Protein AF-A0A9Q3BND6-F1 (afdb_monomer)

Structure (mmCIF, N/CA/C/O backbone):
data_AF-A0A9Q3BND6-F1
#
_entry.id   AF-A0A9Q3BND6-F1
#
loop_
_atom_site.group_PDB
_atom_site.id
_atom_site.type_symbol
_atom_site.label_atom_id
_atom_site.label_alt_id
_atom_site.label_comp_id
_atom_site.label_asym_id
_atom_site.label_entity_id
_atom_site.label_seq_id
_atom_site.pdbx_PDB_ins_code
_atom_site.Cartn_x
_atom_site.Cartn_y
_atom_site.Cartn_z
_atom_site.occupancy
_atom_site.B_iso_or_equiv
_atom_site.auth_seq_id
_atom_site.auth_comp_id
_atom_site.auth_asym_id
_atom_site.auth_atom_id
_atom_site.pdbx_PDB_model_num
ATOM 1 N N . MET A 1 1 ? -48.268 18.136 -25.662 1.00 38.47 1 MET A N 1
ATOM 2 C CA . MET A 1 1 ? -47.263 17.110 -26.011 1.00 38.47 1 MET A CA 1
ATOM 3 C C . MET A 1 1 ? -45.880 17.712 -25.803 1.00 38.47 1 MET A C 1
ATOM 5 O O . MET A 1 1 ? -45.401 18.413 -26.680 1.00 38.47 1 MET A O 1
ATOM 9 N N . GLY A 1 2 ? -45.297 17.551 -24.614 1.00 36.91 2 GLY A N 1
ATOM 10 C CA . GLY A 1 2 ? -43.962 18.067 -24.294 1.00 36.91 2 GLY A CA 1
ATOM 11 C C . GLY A 1 2 ? -42.994 16.902 -24.152 1.00 36.91 2 GLY A C 1
ATOM 12 O O . GLY A 1 2 ? -43.122 16.131 -23.207 1.00 36.91 2 GLY A O 1
ATOM 13 N N . GLN A 1 3 ? -42.074 16.743 -25.102 1.00 41.88 3 GLN A N 1
ATOM 14 C CA . GLN A 1 3 ? -40.991 15.773 -24.975 1.00 41.88 3 GLN A CA 1
ATOM 15 C C . GLN A 1 3 ? -39.916 16.353 -24.053 1.00 41.88 3 GLN A C 1
ATOM 17 O O . GLN A 1 3 ? -39.326 17.393 -24.343 1.00 41.88 3 GLN A O 1
ATOM 22 N N . ALA A 1 4 ? -39.702 15.692 -22.918 1.00 45.62 4 ALA A N 1
ATOM 23 C CA . ALA A 1 4 ? -38.630 16.008 -21.991 1.00 45.62 4 ALA A CA 1
ATOM 24 C C . ALA A 1 4 ? -37.289 15.549 -22.583 1.00 45.62 4 ALA A C 1
ATOM 26 O O . ALA A 1 4 ? -37.080 14.368 -22.854 1.00 45.62 4 ALA A O 1
ATOM 27 N N . LEU A 1 5 ? -36.387 16.511 -22.770 1.00 45.50 5 LEU A N 1
ATOM 28 C CA . LEU A 1 5 ? -34.979 16.307 -23.092 1.00 45.50 5 LEU A CA 1
ATOM 29 C C . LEU A 1 5 ? -34.291 15.532 -21.959 1.00 45.50 5 LEU A C 1
ATOM 31 O O . LEU A 1 5 ? -33.886 16.113 -20.951 1.00 45.50 5 LEU A O 1
ATOM 35 N N . LEU A 1 6 ? -34.117 14.224 -22.145 1.00 44.81 6 LEU A N 1
ATOM 36 C CA . LEU A 1 6 ? -33.103 13.446 -21.437 1.00 44.81 6 LEU A CA 1
ATOM 37 C C . LEU A 1 6 ? -31.728 13.935 -21.911 1.00 44.81 6 LEU A C 1
ATOM 39 O O . LEU A 1 6 ? -31.225 13.521 -22.952 1.00 44.81 6 LEU A O 1
ATOM 43 N N . LYS A 1 7 ? -31.132 14.863 -21.157 1.00 49.34 7 LYS A N 1
ATOM 44 C CA . LYS A 1 7 ? -29.701 15.158 -21.260 1.00 49.34 7 LYS A CA 1
ATOM 45 C C . LYS A 1 7 ? -28.947 13.901 -20.839 1.00 49.34 7 LYS A C 1
ATOM 47 O O . LYS A 1 7 ? -28.912 13.577 -19.654 1.00 49.34 7 LYS A O 1
ATOM 52 N N . GLU A 1 8 ? -28.369 13.198 -21.806 1.00 48.91 8 GLU A N 1
ATOM 53 C CA . GLU A 1 8 ? -27.402 12.144 -21.522 1.00 48.91 8 GLU A CA 1
ATOM 54 C C . GLU A 1 8 ? -26.267 12.719 -20.665 1.00 48.91 8 GLU A C 1
ATOM 56 O O . GLU A 1 8 ? -25.692 13.768 -20.973 1.00 48.91 8 GLU A O 1
ATOM 61 N N . ALA A 1 9 ? -25.980 12.045 -19.552 1.00 48.59 9 ALA A N 1
ATOM 62 C CA . ALA A 1 9 ? -24.850 12.369 -18.699 1.00 48.59 9 ALA A CA 1
ATOM 63 C C . ALA A 1 9 ? -23.539 12.210 -19.494 1.00 48.59 9 ALA A C 1
ATOM 65 O O . ALA A 1 9 ? -23.419 11.274 -20.291 1.00 48.59 9 ALA A O 1
ATOM 66 N N . PRO A 1 10 ? -22.538 13.087 -19.296 1.00 45.62 10 PRO A N 1
ATOM 67 C CA . PRO A 1 10 ? -21.269 12.966 -19.995 1.00 45.62 10 PRO A CA 1
ATOM 68 C C . PRO A 1 10 ? -20.600 11.642 -19.614 1.00 45.62 10 PRO A C 1
ATOM 70 O O . PRO A 1 10 ? -20.266 11.408 -18.450 1.00 45.62 10 PRO A O 1
ATOM 73 N N . LYS A 1 11 ? -20.422 10.778 -20.622 1.00 49.75 11 LYS A N 1
ATOM 74 C CA . LYS A 1 11 ? -19.621 9.553 -20.545 1.00 49.75 11 LYS A CA 1
ATOM 75 C C . LYS A 1 11 ? -18.256 9.902 -19.947 1.00 49.75 11 LYS A C 1
ATOM 77 O O . LYS A 1 11 ? -17.694 10.950 -20.261 1.00 49.75 11 LYS A O 1
ATOM 82 N N . HIS A 1 12 ? -17.794 9.040 -19.043 1.00 47.22 12 HIS A N 1
ATOM 83 C CA . HIS A 1 12 ? -16.534 9.126 -18.306 1.00 47.22 12 HIS A CA 1
ATOM 84 C C . HIS A 1 12 ? -15.443 9.899 -19.058 1.00 47.22 12 HIS A C 1
ATOM 86 O O . HIS A 1 12 ? -15.134 9.568 -20.198 1.00 47.22 12 HIS A O 1
ATOM 92 N N . LYS A 1 13 ? -14.841 10.901 -18.399 1.00 44.03 13 LYS A N 1
ATOM 93 C CA . LYS A 1 13 ? -13.618 11.571 -18.864 1.00 44.03 13 LYS A CA 1
ATOM 94 C C . LYS A 1 13 ? -12.585 10.509 -19.248 1.00 44.03 13 LYS A C 1
ATOM 96 O O . LYS A 1 13 ? -11.958 9.915 -18.373 1.00 44.03 13 LYS A O 1
ATOM 101 N N . GLU A 1 14 ? -12.414 10.281 -20.543 1.00 43.78 14 GLU A N 1
ATOM 102 C CA . GLU A 1 14 ? -11.293 9.519 -21.067 1.00 43.78 14 GLU A CA 1
ATOM 103 C C . GLU A 1 14 ? -10.026 10.297 -20.708 1.00 43.78 14 GLU A C 1
ATOM 105 O O . GLU A 1 14 ? -9.831 11.442 -21.122 1.00 43.78 14 GLU A O 1
ATOM 110 N N . TRP A 1 15 ? -9.187 9.714 -19.853 1.00 48.56 15 TRP A N 1
ATOM 111 C CA . TRP A 1 15 ? -7.860 10.261 -19.606 1.00 48.56 15 TRP A CA 1
ATOM 112 C C . TRP A 1 15 ? -7.129 10.354 -20.947 1.00 48.56 15 TRP A C 1
ATOM 114 O O . TRP A 1 15 ? -7.208 9.398 -21.723 1.00 48.56 15 TRP A O 1
ATOM 124 N N . PRO A 1 16 ? -6.413 11.457 -21.240 1.00 58.44 16 PRO A N 1
ATOM 125 C CA . PRO A 1 16 ? -5.666 11.570 -22.483 1.00 58.44 16 PRO A CA 1
ATOM 126 C C . PRO A 1 16 ? -4.781 10.334 -22.632 1.00 58.44 16 PRO A C 1
ATOM 128 O O . PRO A 1 16 ? -3.971 10.040 -21.749 1.00 58.44 16 PRO A O 1
ATOM 131 N N . HIS A 1 17 ? -4.982 9.583 -23.717 1.00 62.94 17 HIS A N 1
ATOM 132 C CA . HIS A 1 17 ? -4.182 8.408 -24.036 1.00 62.94 17 HIS A CA 1
ATOM 133 C C . HIS A 1 17 ? -2.714 8.845 -24.111 1.00 62.94 17 HIS A C 1
ATOM 135 O O . HIS A 1 17 ? -2.269 9.451 -25.087 1.00 62.94 17 HIS A O 1
ATOM 141 N N . PHE A 1 18 ? -1.957 8.605 -23.038 1.00 65.44 18 PHE A N 1
ATOM 142 C CA . PHE A 1 18 ? -0.535 8.901 -23.022 1.00 65.44 18 PHE A CA 1
ATOM 143 C C . PHE A 1 18 ? 0.126 8.025 -24.076 1.00 65.44 18 PHE A C 1
ATOM 145 O O . PHE A 1 18 ? 0.061 6.801 -24.004 1.00 65.44 18 PHE A O 1
ATOM 152 N N . SER A 1 19 ? 0.780 8.655 -25.053 1.00 78.56 19 SER A N 1
ATOM 153 C CA . SER A 1 19 ? 1.571 7.913 -26.027 1.00 78.56 19 SER A CA 1
ATOM 154 C C . SER A 1 19 ? 2.591 7.040 -25.292 1.00 78.56 19 SER A C 1
ATOM 156 O O . SER A 1 19 ? 3.337 7.521 -24.438 1.00 78.56 19 SER A O 1
ATOM 158 N N . GLU A 1 20 ? 2.666 5.770 -25.673 1.00 77.00 20 GLU A N 1
ATOM 159 C CA . GLU A 1 20 ? 3.643 4.768 -25.223 1.00 77.00 20 GLU A CA 1
ATOM 160 C C . GLU A 1 20 ? 5.090 5.305 -25.200 1.00 77.00 20 GLU A C 1
ATOM 162 O O . GLU A 1 20 ? 5.904 5.001 -24.318 1.00 77.00 20 GLU A O 1
ATOM 167 N N . ARG A 1 21 ? 5.407 6.196 -26.151 1.00 76.62 21 ARG A N 1
ATOM 168 C CA . ARG A 1 21 ? 6.688 6.911 -26.219 1.00 76.62 21 ARG A CA 1
ATOM 169 C C . ARG A 1 21 ? 6.900 7.867 -25.048 1.00 76.62 21 ARG A C 1
ATOM 171 O O . ARG A 1 21 ? 8.007 7.921 -24.518 1.00 76.62 21 ARG A O 1
ATOM 178 N N . LEU A 1 22 ? 5.870 8.605 -24.642 1.00 81.88 22 LEU A N 1
ATOM 179 C CA . LEU A 1 22 ? 5.935 9.538 -23.517 1.00 81.88 22 LEU A CA 1
ATOM 180 C C . LEU A 1 22 ? 6.088 8.791 -22.193 1.00 81.88 22 LEU A C 1
ATOM 182 O O . LEU A 1 22 ? 6.902 9.194 -21.365 1.00 81.88 22 LEU A O 1
ATOM 186 N N . VAL A 1 23 ? 5.375 7.675 -22.019 1.00 81.69 23 VAL A N 1
ATOM 187 C CA . VAL A 1 23 ? 5.515 6.812 -20.833 1.00 81.69 23 VAL A CA 1
ATOM 188 C C . VAL A 1 23 ? 6.964 6.340 -20.691 1.00 81.69 23 VAL A C 1
ATOM 190 O O . VAL A 1 23 ? 7.594 6.562 -19.657 1.00 81.69 23 VAL A O 1
ATOM 193 N N . THR A 1 24 ? 7.532 5.792 -21.767 1.00 81.44 24 THR A N 1
ATOM 194 C CA . THR A 1 24 ? 8.921 5.308 -21.774 1.00 81.44 24 THR A CA 1
ATOM 195 C C . THR A 1 24 ? 9.935 6.446 -21.591 1.00 81.44 24 THR A C 1
ATOM 197 O O . THR A 1 24 ? 10.948 6.283 -20.911 1.00 81.44 24 THR A O 1
ATOM 200 N N . ALA A 1 25 ? 9.674 7.635 -22.149 1.00 83.62 25 ALA A N 1
ATOM 201 C CA . ALA A 1 25 ? 10.538 8.801 -21.965 1.00 83.62 25 ALA A CA 1
ATOM 202 C C . ALA A 1 25 ? 10.614 9.237 -20.491 1.00 83.62 25 ALA A C 1
ATOM 204 O O . ALA A 1 25 ? 11.706 9.553 -20.006 1.00 83.62 25 ALA A O 1
ATOM 205 N N . ARG A 1 26 ? 9.488 9.176 -19.764 1.00 87.94 26 ARG A N 1
ATOM 206 C CA . ARG A 1 26 ? 9.410 9.517 -18.334 1.00 87.94 26 ARG A CA 1
ATOM 207 C C . ARG A 1 26 ? 10.198 8.568 -17.432 1.00 87.94 26 ARG A C 1
ATOM 209 O O . ARG A 1 26 ? 10.548 8.966 -16.325 1.00 87.94 26 ARG A O 1
ATOM 216 N N . PHE A 1 27 ? 10.564 7.362 -17.870 1.00 86.94 27 PHE A N 1
ATOM 217 C CA . PHE A 1 27 ? 11.423 6.488 -17.055 1.00 86.94 27 PHE A CA 1
ATOM 218 C C . PHE A 1 27 ? 12.794 7.093 -16.762 1.00 86.94 27 PHE A C 1
ATOM 220 O O . PHE A 1 27 ? 13.341 6.827 -15.695 1.00 86.94 27 PHE A O 1
ATOM 227 N N . ASN A 1 28 ? 13.316 7.956 -17.641 1.00 85.38 28 ASN A N 1
ATOM 228 C CA . ASN A 1 28 ? 14.571 8.667 -17.374 1.00 85.38 28 ASN A CA 1
ATOM 229 C C . ASN A 1 28 ? 14.467 9.580 -16.144 1.00 85.38 28 ASN A C 1
ATOM 231 O O . ASN A 1 28 ? 15.445 9.751 -15.428 1.00 85.38 28 ASN A O 1
ATOM 235 N N . THR A 1 29 ? 13.288 10.158 -15.893 1.00 88.38 29 THR A N 1
ATOM 236 C CA . THR A 1 29 ? 13.057 11.040 -14.740 1.00 88.38 29 THR A CA 1
ATOM 237 C C . THR A 1 29 ? 12.544 10.286 -13.515 1.00 88.38 29 THR A C 1
ATOM 239 O O . THR A 1 29 ? 12.784 10.715 -12.394 1.00 88.38 29 THR A O 1
ATOM 242 N N . LEU A 1 30 ? 11.822 9.177 -13.714 1.00 89.44 30 LEU A N 1
ATOM 243 C CA . LEU A 1 30 ? 11.211 8.405 -12.627 1.00 89.44 30 LEU A CA 1
ATOM 244 C C . LEU A 1 30 ? 12.193 7.435 -11.966 1.00 89.44 30 LEU A C 1
ATOM 246 O O . LEU A 1 30 ? 12.184 7.279 -10.745 1.00 89.44 30 LEU A O 1
ATOM 250 N N . PHE A 1 31 ? 13.038 6.762 -12.748 1.00 89.62 31 PHE A N 1
ATOM 251 C CA . PHE A 1 31 ? 14.024 5.854 -12.184 1.00 89.62 31 PHE A CA 1
ATOM 252 C C . PHE A 1 31 ? 15.256 6.615 -11.725 1.00 89.62 31 PHE A C 1
ATOM 254 O O . PHE A 1 31 ? 15.833 7.410 -12.459 1.00 89.62 31 PHE A O 1
ATOM 261 N N . THR A 1 32 ? 15.714 6.299 -10.518 1.00 91.12 32 THR A N 1
ATOM 262 C CA . THR A 1 32 ? 16.912 6.898 -9.932 1.00 91.12 32 THR A CA 1
ATOM 263 C C . THR A 1 32 ? 17.977 5.834 -9.668 1.00 91.12 32 THR A C 1
ATOM 265 O O . THR A 1 32 ? 17.691 4.643 -9.508 1.00 91.12 32 THR A O 1
ATOM 268 N N . ARG A 1 33 ? 19.248 6.256 -9.657 1.00 91.50 33 ARG A N 1
ATOM 269 C CA . ARG A 1 33 ? 20.413 5.443 -9.257 1.00 91.50 33 ARG A CA 1
ATOM 270 C C . ARG A 1 33 ? 20.479 4.074 -9.961 1.00 91.50 33 ARG A C 1
ATOM 272 O O . ARG A 1 33 ? 20.733 4.006 -11.164 1.00 91.50 33 ARG A O 1
ATOM 279 N N . SER A 1 34 ? 20.308 2.982 -9.213 1.00 90.50 34 SER A N 1
ATOM 280 C CA . SER A 1 34 ? 20.415 1.605 -9.706 1.00 90.50 34 SER A CA 1
ATOM 281 C C . SER A 1 34 ? 19.308 1.258 -10.700 1.00 90.50 34 SER A C 1
ATOM 283 O O . SER A 1 34 ? 19.592 0.606 -11.705 1.00 90.50 34 SER A O 1
ATOM 285 N N . ALA A 1 35 ? 18.086 1.749 -10.476 1.00 89.75 35 ALA A N 1
ATOM 286 C CA . ALA A 1 35 ? 16.970 1.542 -11.391 1.00 89.75 35 ALA A CA 1
ATOM 287 C C . ALA A 1 35 ? 17.193 2.257 -12.725 1.00 89.75 35 ALA A C 1
ATOM 289 O O . ALA A 1 35 ? 16.979 1.668 -13.783 1.00 89.75 35 ALA A O 1
ATOM 290 N N . HIS A 1 36 ? 17.737 3.478 -12.683 1.00 92.31 36 HIS A N 1
ATOM 291 C CA . HIS A 1 36 ? 18.077 4.223 -13.894 1.00 92.31 36 HIS A CA 1
ATOM 292 C C . HIS A 1 36 ? 19.143 3.492 -14.725 1.00 92.31 36 HIS A C 1
ATOM 294 O O . HIS A 1 36 ? 18.976 3.280 -15.924 1.00 92.31 36 HIS A O 1
ATOM 300 N N . ARG A 1 37 ? 20.224 3.028 -14.079 1.00 92.94 37 ARG A N 1
ATOM 301 C CA . ARG A 1 37 ? 21.295 2.268 -14.754 1.00 92.94 37 ARG A CA 1
ATOM 302 C C . ARG A 1 37 ? 20.781 0.971 -15.380 1.00 92.94 37 ARG A C 1
ATOM 304 O O . ARG A 1 37 ? 21.205 0.625 -16.480 1.00 92.94 37 ARG A O 1
ATOM 311 N N . TRP A 1 38 ? 19.893 0.253 -14.692 1.00 93.19 38 TRP A N 1
ATOM 312 C CA . TRP A 1 38 ? 19.247 -0.943 -15.237 1.00 93.19 38 TRP A CA 1
ATOM 313 C C . TRP A 1 38 ? 18.408 -0.611 -16.476 1.00 93.19 38 TRP A C 1
ATOM 315 O O . TRP A 1 38 ? 18.560 -1.276 -17.499 1.00 93.19 38 TRP A O 1
ATOM 325 N N . TYR A 1 39 ? 17.601 0.450 -16.410 1.00 91.50 39 TYR A N 1
ATOM 326 C CA . TYR A 1 39 ? 16.740 0.875 -17.511 1.00 91.50 39 TYR A CA 1
ATOM 327 C C . TYR A 1 39 ? 17.547 1.232 -18.765 1.00 91.50 39 TYR A C 1
ATOM 329 O O . TYR A 1 39 ? 17.260 0.708 -19.841 1.00 91.50 39 TYR A O 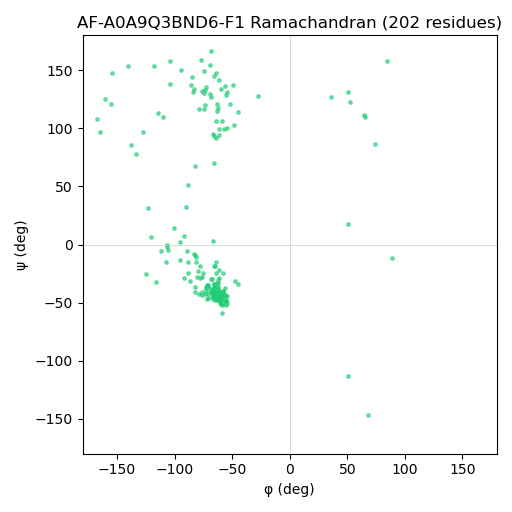1
ATOM 337 N N . ILE A 1 40 ? 18.603 2.044 -18.629 1.00 91.81 40 ILE A N 1
ATOM 338 C CA . ILE A 1 40 ? 19.459 2.431 -19.761 1.00 91.81 40 ILE A CA 1
ATOM 339 C C . ILE A 1 40 ? 20.106 1.205 -20.416 1.00 91.81 40 ILE A C 1
ATOM 341 O O . ILE A 1 40 ? 20.044 1.068 -21.637 1.00 91.81 40 ILE A O 1
ATOM 345 N N . LYS A 1 41 ? 20.663 0.279 -19.622 1.00 93.25 41 LYS A N 1
ATOM 346 C CA . LYS A 1 41 ? 21.265 -0.959 -20.147 1.00 93.25 41 LYS A CA 1
ATOM 347 C C . LYS A 1 41 ? 20.249 -1.819 -20.896 1.00 93.25 41 LYS A C 1
ATOM 349 O O . LYS A 1 41 ? 20.547 -2.337 -21.970 1.00 93.25 41 LYS A O 1
ATOM 354 N N . LEU A 1 42 ? 19.050 -1.977 -20.339 1.00 92.69 42 LEU A N 1
ATOM 355 C CA . LEU A 1 42 ? 18.020 -2.817 -20.941 1.00 92.69 42 LEU A CA 1
ATOM 356 C C . LEU A 1 42 ? 17.474 -2.197 -22.235 1.00 92.69 42 LEU A C 1
ATOM 358 O O . LEU A 1 42 ? 17.290 -2.907 -23.223 1.00 92.69 42 LEU A O 1
ATOM 362 N N . ARG A 1 43 ? 17.313 -0.869 -22.263 1.00 90.62 43 ARG A N 1
ATOM 363 C CA . ARG A 1 43 ? 16.906 -0.111 -23.453 1.00 90.62 43 ARG A CA 1
ATOM 364 C C . ARG A 1 43 ? 17.954 -0.175 -24.565 1.00 90.62 43 ARG A C 1
ATOM 366 O O . ARG A 1 43 ? 17.587 -0.326 -25.722 1.00 90.62 43 ARG A O 1
ATOM 373 N N . GLN A 1 44 ? 19.243 -0.093 -24.230 1.00 91.12 44 GLN A N 1
ATOM 374 C CA . GLN A 1 44 ? 20.327 -0.257 -25.208 1.00 91.12 44 GLN A CA 1
ATOM 375 C C . GLN A 1 44 ? 20.323 -1.655 -25.839 1.00 91.12 44 GLN A C 1
ATOM 377 O O . GLN A 1 44 ? 20.578 -1.784 -27.030 1.00 91.12 44 GLN A O 1
ATOM 382 N N . LYS A 1 45 ? 19.999 -2.692 -25.058 1.00 92.94 45 LYS A N 1
ATOM 383 C CA . LYS A 1 45 ? 19.981 -4.082 -25.527 1.00 92.94 45 LYS A CA 1
ATOM 384 C C . LYS A 1 45 ? 18.756 -4.430 -26.382 1.00 92.94 45 LYS A C 1
ATOM 386 O O . LYS A 1 45 ? 18.897 -5.135 -27.372 1.00 92.94 45 LYS A O 1
ATOM 391 N N . HIS A 1 46 ? 17.562 -3.990 -25.980 1.00 89.19 46 HIS A N 1
ATOM 392 C CA . HIS A 1 46 ? 16.291 -4.406 -26.599 1.00 89.19 46 HIS A CA 1
ATOM 393 C C . HIS A 1 46 ? 15.636 -3.326 -27.473 1.00 89.19 46 HIS A C 1
ATOM 395 O O . HIS A 1 46 ? 14.597 -3.579 -28.080 1.00 89.19 46 HIS A O 1
ATOM 401 N N . GLY A 1 47 ? 16.229 -2.133 -27.553 1.00 86.25 47 GLY A N 1
ATOM 402 C CA . GLY A 1 47 ? 15.727 -1.036 -28.371 1.00 86.25 47 GLY A CA 1
ATOM 403 C C . GLY A 1 47 ? 14.403 -0.460 -27.865 1.00 86.25 47 GLY A C 1
ATOM 404 O O . GLY A 1 47 ? 14.152 -0.362 -26.661 1.00 86.25 47 GLY A O 1
ATOM 405 N N . TYR A 1 48 ? 13.565 -0.016 -28.803 1.00 84.19 48 TYR A N 1
ATOM 406 C CA . TYR A 1 48 ? 12.232 0.501 -28.500 1.00 84.19 48 TYR A CA 1
ATOM 407 C C . TYR A 1 48 ? 11.266 -0.647 -28.192 1.00 84.19 48 TYR A C 1
ATOM 409 O O . TYR A 1 48 ? 11.199 -1.617 -28.940 1.00 84.19 48 TYR A O 1
ATOM 417 N N . GLN A 1 49 ? 10.516 -0.515 -27.099 1.00 89.25 49 GLN A N 1
ATOM 418 C CA . GLN A 1 49 ? 9.562 -1.515 -26.622 1.00 89.25 49 GLN A CA 1
ATOM 419 C C . GLN A 1 49 ? 8.301 -0.827 -26.094 1.00 89.25 49 GLN A C 1
ATOM 421 O O . GLN A 1 49 ? 8.360 0.320 -25.644 1.00 89.25 49 GLN A O 1
ATOM 426 N N . ILE A 1 50 ? 7.179 -1.544 -26.145 1.00 87.94 50 ILE A N 1
ATOM 427 C CA . ILE A 1 50 ? 5.866 -1.093 -25.660 1.00 87.94 50 ILE A CA 1
ATOM 428 C C . ILE A 1 50 ? 5.764 -1.160 -24.127 1.00 87.94 50 ILE A C 1
ATOM 430 O O . ILE A 1 50 ? 6.506 -1.899 -23.473 1.00 87.94 50 ILE A O 1
ATOM 434 N N . TRP A 1 51 ? 4.833 -0.407 -23.535 1.00 84.81 51 TRP A N 1
ATOM 435 C CA . TRP A 1 51 ? 4.649 -0.325 -22.084 1.00 84.81 51 TRP A CA 1
ATOM 436 C C . TRP A 1 51 ? 4.378 -1.676 -21.437 1.00 84.81 51 TRP A C 1
ATOM 438 O O . TRP A 1 51 ? 4.938 -1.957 -20.381 1.00 84.81 51 TRP A O 1
ATOM 448 N N . THR A 1 52 ? 3.575 -2.537 -22.061 1.00 87.44 52 THR A N 1
ATOM 449 C CA . THR A 1 52 ? 3.270 -3.869 -21.512 1.00 87.44 52 THR A CA 1
ATOM 450 C C . THR A 1 52 ? 4.539 -4.691 -21.293 1.00 87.44 52 THR A C 1
ATOM 452 O O . THR A 1 52 ? 4.706 -5.287 -20.231 1.00 87.44 52 THR A O 1
ATOM 455 N N . TRP A 1 53 ? 5.484 -4.637 -22.235 1.00 90.25 53 TRP A N 1
ATOM 456 C CA . TRP A 1 53 ? 6.783 -5.288 -22.102 1.00 90.25 53 TRP A CA 1
ATOM 457 C C . TRP A 1 53 ? 7.608 -4.680 -20.965 1.00 90.25 53 TRP A C 1
ATOM 459 O O . TRP A 1 53 ? 8.118 -5.408 -20.112 1.00 90.25 53 TRP A O 1
ATOM 469 N N . TRP A 1 54 ? 7.699 -3.346 -20.904 1.00 89.81 54 TRP A N 1
ATOM 470 C CA . TRP A 1 54 ? 8.407 -2.659 -19.820 1.00 89.81 54 TRP A CA 1
ATOM 471 C C . TRP A 1 54 ? 7.821 -2.995 -18.452 1.00 89.81 54 TRP A C 1
ATOM 473 O O . TRP A 1 54 ? 8.571 -3.296 -17.526 1.00 89.81 54 TRP A O 1
ATOM 483 N N . LYS A 1 55 ? 6.493 -3.018 -18.337 1.00 87.50 55 LYS A N 1
ATOM 484 C CA . LYS A 1 55 ? 5.772 -3.415 -17.129 1.00 87.50 55 LYS A CA 1
ATOM 485 C C . LYS A 1 55 ? 6.175 -4.827 -16.701 1.00 87.50 55 LYS A C 1
ATOM 487 O O . LYS A 1 55 ? 6.542 -5.015 -15.544 1.00 87.50 55 LYS A O 1
ATOM 492 N N . SER A 1 56 ? 6.210 -5.790 -17.623 1.00 88.25 56 SER A N 1
ATOM 493 C CA . SER A 1 56 ? 6.673 -7.154 -17.329 1.00 88.25 56 SER A CA 1
ATOM 494 C C . SER A 1 56 ? 8.131 -7.202 -16.864 1.00 88.25 56 SER A C 1
ATOM 496 O O . SER A 1 56 ? 8.437 -7.920 -15.915 1.00 88.25 56 SER A O 1
ATOM 498 N N . GLN A 1 57 ? 9.035 -6.426 -17.472 1.00 90.62 57 GLN A N 1
ATOM 499 C CA . GLN A 1 57 ? 10.443 -6.377 -17.051 1.00 90.62 57 GLN A CA 1
ATOM 500 C C . GLN A 1 57 ? 10.620 -5.751 -15.665 1.00 90.62 57 GLN A C 1
ATOM 502 O O . GLN A 1 57 ? 11.420 -6.239 -14.868 1.00 90.62 57 GLN A O 1
ATOM 507 N N . ILE A 1 58 ? 9.864 -4.691 -15.365 1.00 88.00 58 ILE A N 1
ATOM 508 C CA . ILE A 1 58 ? 9.857 -4.038 -14.051 1.00 88.00 58 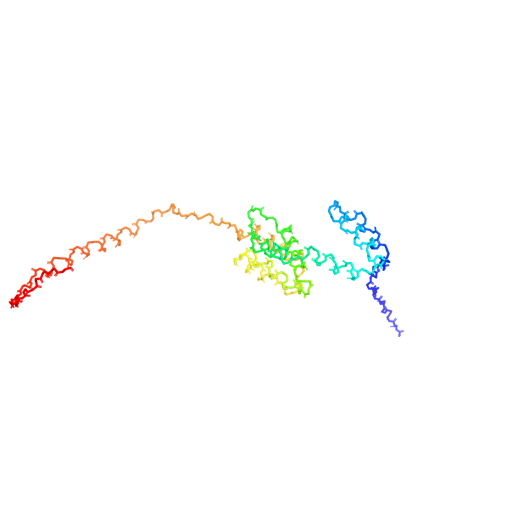ILE A CA 1
ATOM 509 C C . ILE A 1 58 ? 9.370 -5.030 -12.988 1.00 88.00 58 ILE A C 1
ATOM 511 O O . ILE A 1 58 ? 10.024 -5.209 -11.961 1.00 88.00 58 ILE A O 1
ATOM 515 N N . ILE A 1 59 ? 8.258 -5.718 -13.259 1.00 84.88 59 ILE A N 1
ATOM 516 C CA . ILE A 1 59 ? 7.703 -6.743 -12.368 1.00 84.88 59 ILE A CA 1
ATOM 517 C C . ILE A 1 59 ? 8.726 -7.863 -12.155 1.00 84.88 59 ILE A C 1
ATOM 519 O O . ILE A 1 59 ? 9.051 -8.174 -11.019 1.00 84.88 59 ILE A O 1
ATOM 523 N N . ASN A 1 60 ? 9.315 -8.413 -13.215 1.00 85.62 60 ASN A N 1
ATOM 524 C CA . ASN A 1 60 ? 10.304 -9.485 -13.087 1.00 85.62 60 ASN A CA 1
ATOM 525 C C . ASN A 1 60 ? 11.537 -9.039 -12.273 1.00 85.62 60 ASN A C 1
ATOM 527 O O . ASN A 1 60 ? 12.018 -9.754 -11.398 1.00 85.62 60 ASN A O 1
ATOM 531 N N . LYS A 1 61 ? 12.033 -7.817 -12.506 1.00 85.19 61 LYS A N 1
ATOM 532 C CA . LYS A 1 61 ? 13.241 -7.326 -11.837 1.00 85.19 61 LYS A CA 1
ATOM 533 C C . LYS A 1 61 ? 13.033 -6.982 -10.360 1.00 85.19 61 LYS A C 1
ATOM 535 O O . LYS A 1 61 ? 13.969 -7.165 -9.579 1.00 85.19 61 LYS A O 1
ATOM 540 N N . TRP A 1 62 ? 11.874 -6.432 -9.993 1.00 79.31 62 TRP A N 1
ATOM 541 C CA . TRP A 1 62 ? 11.647 -5.848 -8.663 1.00 79.31 62 TRP A CA 1
ATOM 542 C C . TRP A 1 62 ? 10.456 -6.409 -7.895 1.00 79.31 62 TRP A C 1
ATOM 544 O O . TRP A 1 62 ? 10.493 -6.397 -6.668 1.00 79.31 62 TRP A O 1
ATOM 554 N N . ALA A 1 63 ? 9.438 -6.941 -8.566 1.00 69.75 63 ALA A N 1
ATOM 555 C CA . ALA A 1 63 ? 8.324 -7.638 -7.923 1.00 69.75 63 ALA A CA 1
ATOM 556 C C . ALA A 1 63 ? 8.647 -9.134 -7.744 1.00 69.75 63 ALA A C 1
ATOM 558 O O . ALA A 1 63 ? 7.878 -10.012 -8.128 1.00 69.75 63 ALA A O 1
ATOM 559 N N . ILE A 1 64 ? 9.819 -9.399 -7.162 1.00 77.00 64 ILE A N 1
ATOM 560 C CA . ILE A 1 64 ? 10.273 -10.730 -6.739 1.00 77.00 64 ILE A CA 1
ATOM 561 C C . ILE A 1 64 ? 9.421 -11.171 -5.538 1.00 77.00 64 ILE A C 1
ATOM 563 O O . ILE A 1 64 ? 8.943 -10.319 -4.783 1.00 77.00 64 ILE A O 1
ATOM 567 N N . ASP A 1 65 ? 9.277 -12.477 -5.303 1.00 75.25 65 ASP A N 1
ATOM 568 C CA . ASP A 1 65 ? 8.571 -13.044 -4.139 1.00 75.25 65 ASP A CA 1
ATOM 569 C C . ASP A 1 65 ? 8.992 -12.402 -2.809 1.00 75.25 65 ASP A C 1
ATOM 571 O O . ASP A 1 65 ? 8.173 -12.193 -1.923 1.00 75.25 65 ASP A O 1
ATOM 575 N N . SER A 1 66 ? 10.249 -11.967 -2.686 1.00 81.75 66 SER A N 1
ATOM 576 C CA . SER A 1 66 ? 10.735 -11.237 -1.512 1.00 81.75 66 SER A CA 1
ATOM 577 C C . SER A 1 66 ? 10.054 -9.880 -1.291 1.00 81.75 66 SER A C 1
ATOM 579 O O . SER A 1 66 ? 9.920 -9.454 -0.147 1.00 81.75 66 SER A O 1
ATOM 581 N N . TRP A 1 67 ? 9.660 -9.161 -2.348 1.00 85.81 67 TRP A N 1
ATOM 582 C CA . TRP A 1 67 ? 8.871 -7.931 -2.214 1.00 85.81 67 TRP A CA 1
ATOM 583 C C . TRP A 1 67 ? 7.444 -8.256 -1.779 1.00 85.81 67 TRP A C 1
ATOM 585 O O . TRP A 1 67 ? 6.971 -7.644 -0.824 1.00 85.81 67 TRP A O 1
ATOM 595 N N . ARG A 1 68 ? 6.803 -9.249 -2.413 1.00 86.69 68 ARG A N 1
ATOM 596 C CA . ARG A 1 68 ? 5.460 -9.708 -2.020 1.00 86.69 68 ARG A CA 1
ATOM 597 C C . ARG A 1 68 ? 5.430 -10.105 -0.551 1.00 86.69 68 ARG A C 1
ATOM 599 O O . ARG A 1 68 ? 4.675 -9.517 0.213 1.00 86.69 68 ARG A O 1
ATOM 606 N N . PHE A 1 69 ? 6.361 -10.965 -0.149 1.00 88.50 69 PHE A N 1
ATOM 607 C CA . PHE A 1 69 ? 6.529 -11.397 1.231 1.00 88.50 69 PHE A CA 1
ATOM 608 C C . PHE A 1 69 ? 6.700 -10.214 2.190 1.00 88.50 69 PHE A C 1
ATOM 610 O O . PHE A 1 69 ? 6.060 -10.171 3.233 1.00 88.50 69 PHE A O 1
ATOM 617 N N . LYS A 1 70 ? 7.516 -9.207 1.841 1.00 89.31 70 LYS A N 1
ATOM 618 C CA . LYS A 1 70 ? 7.676 -7.998 2.670 1.00 89.31 70 LYS A CA 1
ATOM 619 C C . LYS A 1 70 ? 6.379 -7.206 2.809 1.00 89.31 70 LYS A C 1
ATOM 621 O O . LYS A 1 70 ? 6.111 -6.705 3.897 1.00 89.31 70 LYS A O 1
ATOM 626 N N . VAL A 1 71 ? 5.607 -7.054 1.734 1.00 90.50 71 VAL A N 1
ATOM 627 C CA . VAL A 1 71 ? 4.339 -6.309 1.762 1.00 90.50 71 VAL A CA 1
ATOM 628 C C . VAL A 1 71 ? 3.274 -7.078 2.545 1.00 90.50 71 VAL A C 1
ATOM 630 O O . VAL A 1 71 ? 2.597 -6.470 3.370 1.00 90.50 71 VAL A O 1
ATOM 633 N N . GLU A 1 72 ? 3.172 -8.395 2.357 1.00 91.69 72 GLU A N 1
ATOM 634 C CA . GLU A 1 72 ? 2.291 -9.282 3.132 1.00 91.69 72 GLU A CA 1
ATOM 635 C C . GLU A 1 72 ? 2.633 -9.231 4.619 1.00 91.69 72 GLU A C 1
ATOM 637 O O . GLU A 1 72 ? 1.784 -8.907 5.443 1.00 91.69 72 GLU A O 1
ATOM 642 N N . THR A 1 73 ? 3.910 -9.418 4.946 1.00 91.81 73 THR A N 1
ATOM 643 C CA . THR A 1 73 ? 4.436 -9.305 6.309 1.00 91.81 73 THR A CA 1
ATOM 644 C C . THR A 1 73 ? 4.100 -7.936 6.908 1.00 91.81 73 THR A C 1
ATOM 646 O O . THR A 1 73 ? 3.584 -7.838 8.020 1.00 91.81 73 THR A O 1
ATOM 649 N N . ALA A 1 74 ? 4.337 -6.848 6.167 1.00 91.00 74 ALA A N 1
ATOM 650 C CA . ALA A 1 74 ? 4.017 -5.503 6.634 1.00 91.00 74 ALA A CA 1
ATOM 651 C C . ALA A 1 74 ? 2.512 -5.310 6.870 1.00 91.00 74 ALA A C 1
ATOM 653 O O . ALA A 1 74 ? 2.140 -4.606 7.807 1.00 91.00 74 ALA A O 1
ATOM 654 N N . PHE A 1 75 ? 1.652 -5.908 6.043 1.00 92.12 75 PHE A N 1
ATOM 655 C CA . PHE A 1 75 ? 0.202 -5.893 6.229 1.00 92.12 75 PHE A CA 1
ATOM 656 C C . PHE A 1 75 ? -0.219 -6.687 7.476 1.00 92.12 75 PHE A C 1
ATOM 658 O O . PHE A 1 75 ? -1.005 -6.190 8.279 1.00 92.12 75 PHE A O 1
ATOM 665 N N . GLU A 1 76 ? 0.336 -7.880 7.691 1.00 88.81 76 GLU A N 1
ATOM 666 C CA . GLU A 1 76 ? 0.008 -8.741 8.834 1.00 88.81 76 GLU A CA 1
ATOM 667 C C . GLU A 1 76 ? 0.427 -8.150 10.185 1.00 88.81 76 GLU A C 1
ATOM 669 O O . GLU A 1 76 ? -0.330 -8.235 11.158 1.00 88.81 76 GL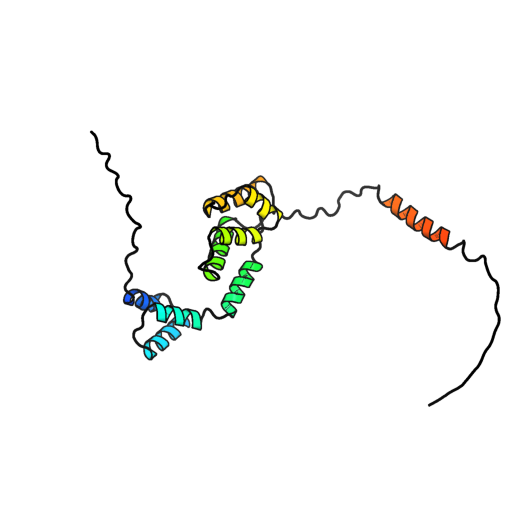U A O 1
ATOM 674 N N . TYR A 1 77 ? 1.607 -7.528 10.245 1.00 88.62 77 TYR A N 1
ATOM 675 C CA . TYR A 1 77 ? 2.128 -6.912 11.469 1.00 88.62 77 TYR A CA 1
ATOM 676 C C . TYR A 1 77 ? 1.571 -5.511 11.744 1.00 88.62 77 TYR A C 1
ATOM 678 O O . TYR A 1 77 ? 1.691 -5.018 12.865 1.00 88.62 77 TYR A O 1
ATOM 686 N N . SER A 1 78 ? 0.945 -4.862 10.760 1.00 87.31 78 SER A N 1
ATOM 687 C CA . SER A 1 78 ? 0.387 -3.516 10.912 1.00 87.31 78 SER A CA 1
ATOM 688 C C . SER A 1 78 ? -0.994 -3.545 11.565 1.00 87.31 78 SER A C 1
ATOM 690 O O . SER A 1 78 ? -2.003 -3.217 10.940 1.00 87.31 78 SER A O 1
ATOM 692 N N . LYS A 1 79 ? -1.028 -3.936 12.841 1.00 86.38 79 LYS A N 1
ATOM 693 C CA . LYS A 1 79 ? -2.230 -3.881 13.679 1.00 86.38 79 LYS A CA 1
ATOM 694 C C . LYS A 1 79 ? -2.554 -2.440 14.044 1.00 86.38 79 LYS A C 1
ATOM 696 O O . LYS A 1 79 ? -1.661 -1.693 14.430 1.00 86.38 79 LYS A O 1
ATOM 701 N N . PHE A 1 80 ? -3.826 -2.077 13.945 1.00 84.56 80 PHE A N 1
ATOM 702 C CA . PHE A 1 80 ? -4.287 -0.754 14.349 1.00 84.56 80 PHE A CA 1
ATOM 703 C C . PHE A 1 80 ? -4.331 -0.651 15.873 1.00 84.56 80 PHE A C 1
ATOM 705 O O . PHE A 1 80 ? -4.913 -1.504 16.547 1.00 84.56 80 PHE A O 1
ATOM 712 N N . ASN A 1 81 ? -3.748 0.416 16.409 1.00 82.19 81 ASN A N 1
ATOM 713 C CA . ASN A 1 81 ? -3.834 0.772 17.814 1.00 82.19 81 ASN A CA 1
ATOM 714 C C . ASN A 1 81 ? -4.597 2.091 17.969 1.00 82.19 81 ASN A C 1
ATOM 716 O O . ASN A 1 81 ? -4.087 3.148 17.607 1.00 82.19 81 ASN A O 1
ATOM 720 N N . SER A 1 82 ? -5.786 2.050 18.576 1.00 76.62 82 SER A N 1
ATOM 721 C CA . SER A 1 82 ? -6.654 3.229 18.687 1.00 76.62 82 SER A CA 1
ATOM 722 C C . SER A 1 82 ? -6.079 4.373 19.531 1.00 76.62 82 SER A C 1
ATOM 724 O O . SER A 1 82 ? -6.623 5.470 19.502 1.00 76.62 82 SER A O 1
ATOM 726 N N . GLU A 1 83 ? -5.037 4.131 20.333 1.00 76.00 83 GLU A N 1
ATOM 727 C CA . GLU A 1 83 ? -4.397 5.160 21.167 1.00 76.00 83 GLU A CA 1
ATOM 728 C C . GLU A 1 83 ? -3.276 5.901 20.440 1.00 76.00 83 GLU A C 1
ATOM 730 O O . GLU A 1 83 ? -2.921 7.012 20.828 1.00 76.00 83 GLU A O 1
ATOM 735 N N . LYS A 1 84 ? -2.681 5.270 19.424 1.00 80.50 84 LYS A N 1
ATOM 736 C CA . LYS A 1 84 ? -1.473 5.767 18.749 1.00 80.50 84 LYS A CA 1
ATOM 737 C C . LYS A 1 84 ? -1.715 6.116 17.291 1.00 80.50 84 LYS A C 1
ATOM 739 O O . LYS A 1 84 ? -1.078 7.032 16.779 1.00 80.50 84 LYS A O 1
ATOM 744 N N . ASP A 1 85 ? -2.615 5.389 16.641 1.00 83.31 85 ASP A N 1
ATOM 745 C CA . ASP A 1 85 ? -2.802 5.452 15.203 1.00 83.31 85 ASP A CA 1
ATOM 746 C C . ASP A 1 85 ? -4.059 6.242 14.848 1.00 83.31 85 ASP A C 1
ATOM 748 O O . ASP A 1 85 ? -5.129 6.075 15.434 1.00 83.31 85 ASP A O 1
ATOM 752 N N . THR A 1 86 ? -3.943 7.077 13.820 1.00 85.50 86 THR A N 1
ATOM 753 C CA . THR A 1 86 ? -5.092 7.730 13.191 1.00 85.50 86 THR A CA 1
ATOM 754 C C . THR A 1 86 ? -5.690 6.801 12.133 1.00 85.50 86 THR A C 1
ATOM 756 O O . THR A 1 86 ? -4.960 6.198 11.343 1.00 85.50 86 THR A O 1
ATOM 759 N N . ALA A 1 87 ? -7.021 6.710 12.090 1.00 85.12 87 ALA A N 1
ATOM 760 C CA . ALA A 1 87 ? -7.760 5.822 11.190 1.00 85.12 87 ALA A CA 1
ATOM 761 C C . ALA A 1 87 ? -7.411 6.047 9.707 1.00 85.12 87 ALA A C 1
ATOM 763 O O . ALA A 1 87 ? -7.086 5.100 8.994 1.00 85.12 87 ALA A O 1
ATOM 764 N N . LEU A 1 88 ? -7.416 7.305 9.260 1.00 88.69 88 LEU A N 1
ATOM 765 C CA . LEU A 1 88 ? -7.227 7.688 7.860 1.00 88.69 88 LEU A CA 1
ATOM 766 C C . LEU A 1 88 ? -5.885 7.227 7.245 1.00 88.69 88 LEU A C 1
ATOM 768 O O . LEU A 1 88 ? -5.916 6.488 6.258 1.00 88.69 88 LEU A O 1
ATOM 772 N N . PRO A 1 89 ? -4.702 7.606 7.777 1.00 89.94 89 PRO A N 1
ATOM 773 C CA . PRO A 1 89 ? -3.424 7.229 7.168 1.00 89.94 89 PRO A CA 1
ATOM 774 C C . PRO A 1 89 ? -3.186 5.718 7.198 1.00 89.94 89 PRO A C 1
ATOM 776 O O . PRO A 1 89 ? -2.655 5.160 6.238 1.00 89.94 89 PRO A O 1
ATOM 779 N N . LEU A 1 90 ? -3.615 5.045 8.269 1.00 88.12 90 LEU A N 1
ATOM 780 C CA . LEU A 1 90 ? -3.509 3.595 8.390 1.00 88.12 90 LEU A CA 1
ATOM 781 C C . LEU A 1 90 ? -4.380 2.905 7.332 1.00 88.12 90 LEU A C 1
ATOM 783 O O . LEU A 1 90 ? -3.904 2.013 6.625 1.00 88.12 90 LEU A O 1
ATOM 787 N N . PHE A 1 91 ? -5.622 3.357 7.154 1.00 91.25 91 PHE A N 1
ATOM 788 C CA . PHE A 1 91 ? -6.531 2.784 6.167 1.00 91.25 91 PHE A CA 1
ATOM 789 C C . PHE A 1 91 ? -5.983 2.902 4.743 1.00 91.25 91 PHE A C 1
ATOM 791 O O . PHE A 1 91 ? -5.897 1.895 4.039 1.00 91.25 91 PHE A O 1
ATOM 798 N N . PHE A 1 92 ? -5.544 4.098 4.332 1.00 91.88 92 PHE A N 1
ATOM 799 C CA . PHE A 1 92 ? -4.955 4.295 3.004 1.00 91.88 92 PHE A CA 1
ATOM 800 C C . PHE A 1 92 ? -3.690 3.460 2.811 1.00 91.88 92 PHE A C 1
ATOM 802 O O . PHE A 1 92 ? -3.552 2.783 1.794 1.00 91.88 92 PHE A O 1
ATOM 809 N N . GLN A 1 93 ? -2.812 3.405 3.816 1.00 91.44 93 GLN A N 1
ATOM 810 C CA . GLN A 1 93 ? -1.602 2.596 3.729 1.00 91.44 93 GLN A CA 1
ATOM 811 C C . GLN A 1 93 ? -1.910 1.100 3.556 1.00 91.44 93 GLN A C 1
ATOM 813 O O . GLN A 1 93 ? -1.240 0.426 2.771 1.00 91.44 93 GLN A O 1
ATOM 818 N N . GLN A 1 94 ? -2.909 0.556 4.261 1.00 91.94 94 GLN A N 1
ATOM 819 C CA . GLN A 1 94 ? -3.298 -0.845 4.066 1.00 91.94 94 GLN A CA 1
ATOM 820 C C . GLN A 1 94 ? -4.025 -1.071 2.736 1.00 91.94 94 GLN A C 1
ATOM 822 O O . GLN A 1 94 ? -3.789 -2.097 2.096 1.00 91.94 94 GLN A O 1
ATOM 827 N N . LYS A 1 95 ? -4.864 -0.125 2.293 1.00 92.75 95 LYS A N 1
ATOM 828 C CA . LYS A 1 95 ? -5.528 -0.177 0.981 1.00 92.75 95 LYS A CA 1
ATOM 829 C C . LYS A 1 95 ? -4.496 -0.249 -0.142 1.00 92.75 95 LYS A C 1
ATOM 831 O O . LYS A 1 95 ? -4.617 -1.116 -1.007 1.00 92.75 95 LYS A O 1
ATOM 836 N N . ASP A 1 96 ? -3.451 0.572 -0.089 1.00 92.12 96 ASP A N 1
ATOM 837 C CA . ASP A 1 96 ? -2.368 0.566 -1.078 1.00 92.12 96 ASP A CA 1
ATOM 838 C C . ASP A 1 96 ? -1.630 -0.777 -1.108 1.00 92.12 96 ASP A C 1
ATOM 840 O O . ASP A 1 96 ? -1.387 -1.333 -2.180 1.00 92.12 96 ASP A O 1
ATOM 844 N N . ARG A 1 97 ? -1.318 -1.347 0.065 1.00 92.50 97 ARG A N 1
ATOM 845 C CA . ARG A 1 97 ? -0.664 -2.663 0.169 1.00 92.50 97 ARG A CA 1
ATOM 846 C C . ARG A 1 97 ? -1.525 -3.774 -0.429 1.00 92.50 97 ARG A C 1
ATOM 848 O O . ARG A 1 97 ? -1.018 -4.574 -1.211 1.00 92.50 97 ARG A O 1
ATOM 855 N N . LEU A 1 98 ? -2.815 -3.812 -0.094 1.00 92.75 98 LEU A N 1
ATOM 856 C CA . LEU A 1 98 ? -3.739 -4.826 -0.608 1.00 92.75 98 LEU A CA 1
ATOM 857 C C . LEU A 1 98 ? -3.972 -4.682 -2.110 1.00 92.75 98 LEU A C 1
ATOM 859 O O . LEU A 1 98 ? -3.939 -5.684 -2.813 1.00 92.75 98 LEU A O 1
ATOM 863 N N . THR A 1 99 ? -4.122 -3.455 -2.610 1.00 91.25 99 THR A N 1
ATOM 864 C CA . THR A 1 99 ? -4.286 -3.189 -4.048 1.00 91.25 99 THR A CA 1
ATOM 865 C C . THR A 1 99 ? -3.022 -3.565 -4.830 1.00 91.25 99 THR A C 1
ATOM 867 O O . THR A 1 99 ? -3.104 -4.049 -5.957 1.00 91.25 99 THR A O 1
ATOM 870 N N . ALA A 1 100 ? -1.838 -3.398 -4.229 1.00 87.94 100 ALA A N 1
ATOM 871 C CA . ALA A 1 100 ? -0.573 -3.810 -4.832 1.00 87.94 100 ALA A CA 1
ATOM 872 C C . ALA A 1 100 ? -0.384 -5.339 -4.862 1.00 87.94 100 ALA A C 1
ATOM 874 O O . ALA A 1 100 ? 0.212 -5.859 -5.807 1.00 87.94 100 ALA A O 1
ATOM 875 N N . LEU A 1 101 ? -0.867 -6.057 -3.841 1.00 87.56 101 LEU A N 1
ATOM 876 C CA . LEU A 1 101 ? -0.801 -7.522 -3.772 1.00 87.56 101 LEU A CA 1
ATOM 877 C C . LEU A 1 101 ? -1.874 -8.195 -4.640 1.00 87.56 101 LEU A C 1
ATOM 879 O O . LEU A 1 101 ? -1.575 -9.158 -5.348 1.00 87.56 101 LEU A O 1
ATOM 883 N N . TYR A 1 102 ? -3.096 -7.664 -4.598 1.00 89.00 102 TYR A N 1
ATOM 884 C CA . TYR A 1 102 ? -4.305 -8.241 -5.178 1.00 89.00 102 TYR A CA 1
ATOM 885 C C . TYR A 1 102 ? -5.087 -7.173 -5.964 1.00 89.00 102 TYR A C 1
ATOM 887 O O . TYR A 1 102 ? -6.091 -6.653 -5.475 1.00 89.00 102 TYR A O 1
ATOM 895 N N . PRO A 1 103 ? -4.648 -6.830 -7.187 1.00 86.88 103 PRO A N 1
ATOM 896 C CA . PRO A 1 103 ? -5.266 -5.762 -7.977 1.00 86.88 103 PRO A CA 1
ATOM 897 C C . PRO A 1 103 ? -6.722 -6.051 -8.375 1.00 86.88 103 PRO A C 1
ATOM 899 O O . PRO A 1 103 ? -7.487 -5.115 -8.575 1.00 86.88 103 PRO A O 1
ATOM 902 N N . ASP A 1 104 ? -7.113 -7.325 -8.446 1.00 89.19 104 ASP A N 1
ATOM 903 C CA . ASP A 1 104 ? -8.466 -7.753 -8.824 1.00 89.19 104 ASP A CA 1
ATOM 904 C C . ASP A 1 104 ? -9.402 -7.931 -7.608 1.00 89.19 104 ASP A C 1
ATOM 906 O O . ASP A 1 104 ? -10.518 -8.438 -7.730 1.00 89.19 104 ASP A O 1
ATOM 910 N N . MET A 1 105 ? -8.951 -7.552 -6.406 1.00 90.44 105 MET A N 1
ATOM 911 C CA . MET A 1 105 ? -9.746 -7.665 -5.186 1.00 90.44 105 MET A CA 1
ATOM 912 C C . MET A 1 105 ? -10.851 -6.604 -5.153 1.00 90.44 105 MET A C 1
ATOM 914 O O . MET A 1 105 ? -10.603 -5.419 -5.365 1.00 90.44 105 MET A O 1
ATOM 918 N N . SER A 1 106 ? -12.077 -7.020 -4.825 1.00 91.75 106 SER A N 1
ATOM 919 C CA . SER A 1 106 ? -13.198 -6.093 -4.667 1.00 91.75 106 SER A CA 1
ATOM 920 C C . SER A 1 106 ? -12.974 -5.121 -3.509 1.00 91.75 106 SER A C 1
ATOM 922 O O . SER A 1 106 ? -12.383 -5.467 -2.483 1.00 91.75 106 SER A O 1
ATOM 924 N N . GLU A 1 107 ? -13.502 -3.907 -3.646 1.00 89.31 107 GLU A N 1
ATOM 925 C CA . GLU A 1 107 ? -13.372 -2.859 -2.632 1.00 89.31 107 GLU A CA 1
ATOM 926 C C . GLU A 1 107 ? -13.938 -3.294 -1.272 1.00 89.31 107 GLU A C 1
ATOM 928 O O . GLU A 1 107 ? -13.287 -3.122 -0.243 1.00 89.31 107 GLU A O 1
ATOM 933 N N . PHE A 1 108 ? -15.073 -3.995 -1.275 1.00 89.75 108 PHE A N 1
ATOM 934 C CA . PHE A 1 108 ? -15.632 -4.619 -0.077 1.00 89.75 108 PHE A CA 1
ATOM 935 C C . PHE A 1 108 ? -14.650 -5.584 0.610 1.00 89.75 108 PHE A C 1
ATOM 937 O O . PHE A 1 108 ? -14.496 -5.572 1.834 1.00 89.75 108 PHE A O 1
ATOM 944 N N . MET A 1 109 ? -13.951 -6.419 -0.163 1.00 89.94 109 MET A N 1
ATOM 945 C CA . MET A 1 109 ? -12.997 -7.379 0.390 1.00 89.94 109 MET A CA 1
ATOM 946 C C . MET A 1 109 ? -11.745 -6.681 0.931 1.00 89.94 109 MET A C 1
ATOM 948 O O . MET A 1 109 ? -11.222 -7.085 1.973 1.00 89.94 109 MET A O 1
ATOM 952 N N . ILE A 1 110 ? -11.298 -5.604 0.277 1.00 92.38 110 ILE A N 1
ATOM 953 C CA . ILE A 1 110 ? -10.233 -4.736 0.789 1.00 92.38 110 ILE A CA 1
ATOM 954 C C . ILE A 1 110 ? -10.650 -4.173 2.148 1.00 92.38 110 ILE A C 1
ATOM 956 O O . ILE A 1 110 ? -9.933 -4.351 3.131 1.00 92.38 110 ILE A O 1
ATOM 960 N N . HIS A 1 111 ? -11.840 -3.576 2.235 1.00 91.88 111 HIS A N 1
ATOM 961 C CA . HIS A 1 111 ? -12.377 -3.017 3.474 1.00 91.88 111 HIS A CA 1
ATOM 962 C C . HIS A 1 111 ? -12.420 -4.059 4.596 1.00 91.88 111 HIS A C 1
ATOM 964 O O . HIS A 1 111 ? -11.899 -3.829 5.687 1.00 91.88 111 HIS A O 1
ATOM 970 N N . ARG A 1 112 ? -12.953 -5.251 4.312 1.00 89.50 112 ARG A N 1
ATOM 971 C CA . ARG A 1 112 ? -13.021 -6.351 5.281 1.00 89.50 112 ARG A CA 1
ATOM 972 C C . ARG A 1 112 ? -11.639 -6.793 5.768 1.00 89.50 112 ARG A C 1
ATOM 974 O O . ARG A 1 112 ? -11.468 -7.039 6.961 1.00 89.50 112 ARG A O 1
ATOM 981 N N . ASN A 1 113 ? -10.659 -6.889 4.872 1.00 91.69 113 ASN A N 1
ATOM 982 C CA . ASN A 1 113 ? -9.294 -7.276 5.228 1.00 91.69 113 ASN A CA 1
ATOM 983 C C . ASN A 1 113 ? -8.600 -6.224 6.097 1.00 91.69 113 ASN A C 1
ATOM 985 O O . ASN A 1 113 ? -7.896 -6.595 7.037 1.00 91.69 113 ASN A O 1
ATOM 989 N N . ILE A 1 114 ? -8.817 -4.935 5.821 1.00 91.75 114 ILE A N 1
ATOM 990 C CA . ILE A 1 114 ? -8.281 -3.842 6.642 1.00 91.75 114 ILE A CA 1
ATOM 991 C C . ILE A 1 114 ? -8.920 -3.863 8.032 1.00 91.75 114 ILE A C 1
ATOM 993 O O . ILE A 1 114 ? -8.201 -3.820 9.025 1.00 91.75 114 ILE A O 1
ATOM 997 N N . LEU A 1 115 ? -10.246 -4.015 8.123 1.00 89.88 115 LEU A N 1
ATOM 998 C CA . LEU A 1 115 ? -10.949 -4.067 9.411 1.00 89.88 115 LEU A CA 1
ATOM 999 C C . LEU A 1 115 ? -10.510 -5.252 10.278 1.00 89.88 115 LEU A C 1
ATOM 1001 O O . LEU A 1 115 ? -10.450 -5.121 11.496 1.00 89.88 115 LEU A O 1
ATOM 1005 N N . ARG A 1 116 ? -10.099 -6.373 9.673 1.00 89.00 116 ARG A N 1
ATOM 1006 C CA . ARG A 1 116 ? -9.498 -7.504 10.403 1.00 89.00 116 ARG A CA 1
ATOM 1007 C C 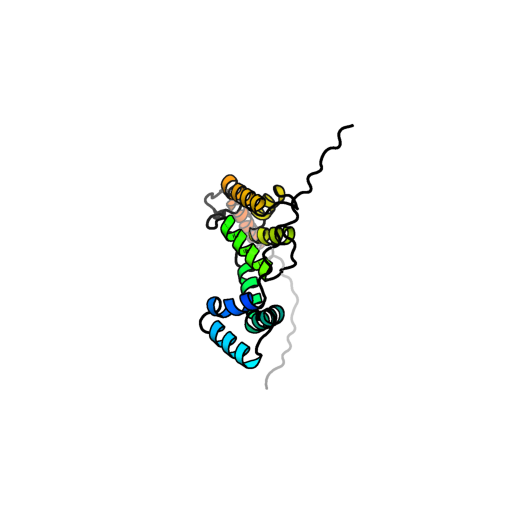. ARG A 1 116 ? -8.191 -7.137 11.120 1.00 89.00 116 ARG A C 1
ATOM 1009 O O . ARG A 1 116 ? -7.787 -7.805 12.071 1.00 89.00 116 ARG A O 1
ATOM 1016 N N . GLN A 1 117 ? -7.510 -6.074 10.688 1.00 87.62 117 GLN A N 1
ATOM 1017 C CA . GLN A 1 117 ? -6.321 -5.549 11.367 1.00 87.62 117 GLN A CA 1
ATOM 1018 C C . GLN A 1 117 ? -6.658 -4.648 12.565 1.00 87.62 117 GLN A C 1
ATOM 1020 O O . GLN A 1 117 ? -5.764 -4.347 13.357 1.00 87.62 117 GLN A O 1
ATOM 1025 N N . CYS A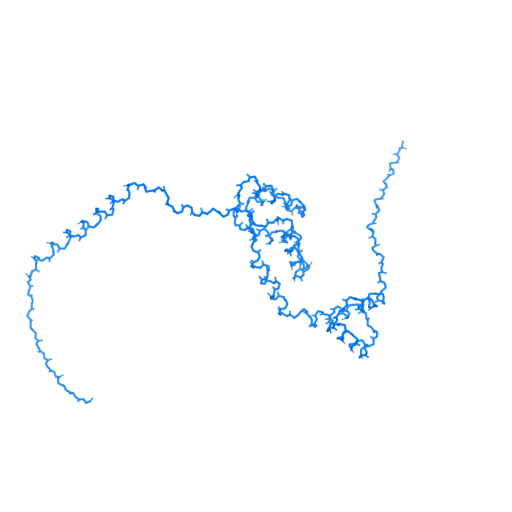 1 118 ? -7.927 -4.256 12.731 1.00 83.06 118 CYS A N 1
ATOM 1026 C CA . CYS A 1 118 ? -8.407 -3.415 13.829 1.00 83.06 118 CYS A CA 1
ATOM 1027 C C . CYS A 1 118 ? -8.687 -4.175 15.134 1.00 83.06 118 CYS A C 1
ATOM 1029 O O . CYS A 1 118 ? -8.881 -3.545 16.171 1.00 83.06 118 CYS A O 1
ATOM 1031 N N . GLY A 1 119 ? -8.653 -5.510 15.101 1.00 81.38 119 GLY A N 1
ATOM 1032 C CA . GLY A 1 119 ? -8.953 -6.364 16.251 1.00 81.38 119 GLY A CA 1
ATOM 1033 C C . GLY A 1 119 ? -10.452 -6.623 16.418 1.00 81.38 119 GLY A C 1
ATOM 1034 O O . GLY A 1 119 ? -11.278 -5.861 15.930 1.00 81.38 119 GLY A O 1
ATOM 1035 N N . ASP A 1 120 ? -10.793 -7.705 17.117 1.00 78.19 120 ASP A N 1
ATOM 1036 C CA . ASP A 1 120 ? -12.128 -8.328 17.080 1.00 78.19 120 ASP A CA 1
ATOM 1037 C C . ASP A 1 120 ? -13.263 -7.390 17.552 1.00 78.19 120 ASP A C 1
ATOM 1039 O O . ASP A 1 120 ? -14.281 -7.224 16.877 1.00 78.19 120 ASP A O 1
ATOM 1043 N N . ASP A 1 121 ? -13.054 -6.676 18.666 1.00 83.88 121 ASP A N 1
ATOM 1044 C CA . ASP A 1 121 ? -14.053 -5.753 19.229 1.00 83.88 121 ASP A CA 1
ATOM 1045 C C . ASP A 1 121 ? -14.323 -4.551 18.304 1.00 83.88 121 ASP A C 1
ATOM 1047 O O . ASP A 1 121 ? -15.474 -4.147 18.101 1.00 83.88 121 ASP A O 1
ATOM 1051 N N . LEU A 1 122 ? -13.260 -3.968 17.738 1.00 84.00 122 LEU A N 1
ATOM 1052 C CA . LEU A 1 122 ? -13.350 -2.788 16.878 1.00 84.00 122 LEU A CA 1
ATOM 1053 C C . LEU A 1 122 ? -13.859 -3.163 15.483 1.00 84.00 122 LEU A C 1
ATOM 1055 O O . LEU A 1 122 ? -14.726 -2.480 14.941 1.00 84.00 122 LEU A O 1
ATOM 1059 N N . GLU A 1 123 ? -13.395 -4.289 14.943 1.00 88.12 123 GLU A N 1
ATOM 1060 C CA . GLU A 1 123 ? -13.889 -4.880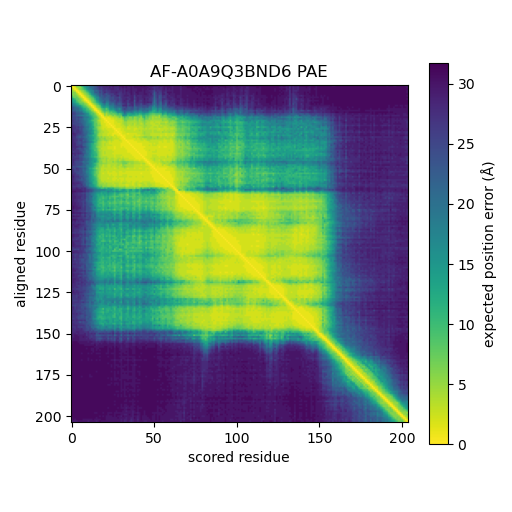 13.702 1.00 88.12 123 GLU A CA 1
ATOM 1061 C C . GLU A 1 123 ? -15.405 -5.098 13.770 1.00 88.12 123 GLU A C 1
ATOM 1063 O O . GLU A 1 123 ? -16.135 -4.660 12.878 1.00 88.12 123 GLU A O 1
ATOM 1068 N N . HIS A 1 124 ? -15.902 -5.725 14.839 1.00 87.44 124 HIS A 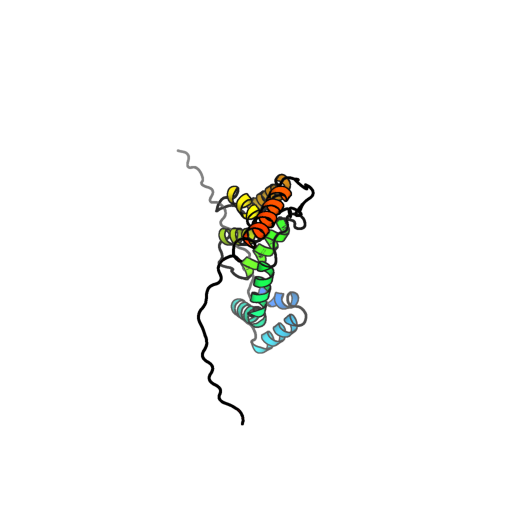N 1
ATOM 1069 C CA . HIS A 1 124 ? -17.332 -5.970 15.011 1.00 87.44 124 HIS A CA 1
ATOM 1070 C C . HIS A 1 124 ? -18.129 -4.666 15.190 1.00 87.44 124 HIS A C 1
ATOM 1072 O O . HIS A 1 124 ? -19.210 -4.513 14.610 1.00 87.44 124 HIS A O 1
ATOM 1078 N N . ALA A 1 125 ? -17.602 -3.701 15.950 1.00 86.88 125 ALA A N 1
ATOM 1079 C CA . ALA A 1 125 ? -18.252 -2.408 16.152 1.00 86.88 125 ALA A CA 1
ATOM 1080 C C . ALA A 1 125 ? -18.394 -1.607 14.847 1.00 86.88 125 ALA A C 1
ATOM 1082 O O . ALA A 1 125 ? -19.447 -1.003 14.619 1.00 86.88 125 ALA A O 1
ATOM 1083 N N . VAL A 1 126 ? -17.371 -1.621 13.991 1.00 87.31 126 VAL A N 1
ATOM 1084 C CA . VAL A 1 126 ? -17.410 -0.950 12.686 1.00 87.31 126 VAL A CA 1
ATOM 1085 C C . VAL A 1 126 ? -18.334 -1.698 11.730 1.00 87.31 126 VAL A C 1
ATOM 1087 O O . VAL A 1 126 ? -19.235 -1.085 11.166 1.00 87.31 126 VAL A O 1
ATOM 1090 N N . LYS A 1 127 ? -18.220 -3.030 11.632 1.00 87.75 127 LYS A N 1
ATOM 1091 C CA . LYS A 1 127 ? -19.070 -3.845 10.746 1.00 87.75 127 LYS A CA 1
ATOM 1092 C C . LYS A 1 127 ? -20.562 -3.671 10.990 1.00 87.75 127 LYS A C 1
ATOM 1094 O O . LYS A 1 127 ? -21.332 -3.650 10.040 1.00 87.75 127 LYS A O 1
ATOM 1099 N N . ARG A 1 128 ? -20.981 -3.524 12.251 1.00 86.94 128 ARG A N 1
ATOM 1100 C CA . ARG A 1 128 ? -22.393 -3.274 12.588 1.00 86.94 128 ARG A CA 1
ATOM 1101 C C . ARG A 1 128 ? -22.933 -1.939 12.070 1.00 86.94 128 ARG A C 1
ATOM 1103 O O . ARG A 1 128 ? -24.146 -1.767 12.039 1.00 86.94 128 ARG A O 1
ATOM 1110 N N . ARG A 1 129 ? -22.055 -0.995 11.733 1.00 85.19 129 ARG A N 1
ATOM 1111 C CA . ARG A 1 129 ? -22.396 0.361 11.282 1.00 85.19 129 ARG A CA 1
ATOM 1112 C C . ARG A 1 129 ? -22.155 0.565 9.783 1.00 85.19 129 ARG A C 1
ATOM 1114 O O . ARG A 1 129 ? -22.657 1.534 9.231 1.00 85.19 129 ARG A O 1
ATOM 1121 N N . THR A 1 130 ? -21.407 -0.328 9.137 1.00 87.69 130 THR A N 1
ATOM 1122 C CA . THR A 1 130 ? -21.106 -0.282 7.699 1.00 87.69 130 THR A CA 1
ATOM 1123 C C . THR A 1 130 ? -22.080 -1.124 6.881 1.00 87.69 130 THR A C 1
ATOM 1125 O O . THR A 1 130 ? -22.537 -2.171 7.336 1.00 87.69 130 THR A O 1
ATOM 1128 N N . VAL A 1 131 ? -22.315 -0.715 5.637 1.00 85.56 131 VAL A N 1
ATOM 1129 C CA . VAL A 1 131 ? -23.055 -1.477 4.623 1.00 85.56 131 VAL A CA 1
ATOM 1130 C C . VAL A 1 131 ? -22.049 -2.068 3.627 1.00 85.56 131 VAL A C 1
ATOM 1132 O O . VAL A 1 131 ? -20.930 -1.581 3.495 1.00 85.56 131 VAL A O 1
ATOM 1135 N N . GLU A 1 132 ? -22.420 -3.124 2.904 1.00 78.94 132 GLU A N 1
ATOM 1136 C CA . GLU A 1 132 ? -21.539 -3.801 1.935 1.00 78.94 132 GLU A CA 1
ATOM 1137 C C . GLU A 1 132 ? -21.021 -2.869 0.817 1.00 78.94 132 GLU A C 1
ATOM 1139 O O . GLU A 1 132 ? -19.939 -3.087 0.277 1.00 78.94 132 GLU A O 1
ATOM 1144 N N . GLN A 1 133 ? -21.755 -1.790 0.528 1.00 83.00 133 GLN A N 1
ATOM 1145 C CA . GLN A 1 133 ? -21.408 -0.755 -0.454 1.00 83.00 133 GLN A CA 1
ATOM 1146 C C . GLN A 1 133 ? -20.817 0.520 0.174 1.00 83.00 133 GLN A C 1
ATOM 1148 O O . GLN A 1 133 ? -20.763 1.555 -0.484 1.00 83.00 133 GLN A O 1
ATOM 1153 N N . SER A 1 134 ? -20.414 0.483 1.449 1.00 87.25 134 SER A N 1
ATOM 1154 C CA . SER A 1 134 ? -19.809 1.645 2.105 1.00 87.25 134 SER A CA 1
ATOM 1155 C C . SER A 1 134 ? -18.535 2.083 1.385 1.00 87.25 134 SER A C 1
ATOM 1157 O O . SER A 1 134 ? -17.667 1.259 1.076 1.00 87.25 134 SER A O 1
ATOM 1159 N N . SER A 1 135 ? -18.426 3.391 1.157 1.00 91.56 135 SER A N 1
ATOM 1160 C CA . SER A 1 135 ? -17.231 4.003 0.582 1.00 91.56 135 SER A CA 1
ATOM 1161 C C . SER A 1 135 ? -16.051 3.943 1.555 1.00 91.56 135 SER A C 1
ATOM 1163 O O . SER A 1 135 ? -16.210 3.668 2.749 1.00 91.56 135 SER A O 1
ATOM 1165 N N . VAL A 1 136 ? -14.846 4.213 1.050 1.00 89.94 136 VAL A N 1
ATOM 1166 C CA . VAL A 1 136 ? -13.640 4.332 1.884 1.00 89.94 136 VAL A CA 1
ATOM 1167 C C . VAL A 1 136 ? -13.847 5.394 2.964 1.00 89.94 136 VAL A C 1
ATOM 1169 O O . VAL A 1 136 ? -13.517 5.173 4.129 1.00 89.94 136 VAL A O 1
ATOM 1172 N N . GLU A 1 137 ? -14.434 6.525 2.582 1.00 90.81 137 GLU A N 1
ATOM 1173 C CA . GLU A 1 137 ? -14.712 7.659 3.452 1.00 90.81 137 GLU A CA 1
ATOM 1174 C C . GLU A 1 137 ? -15.691 7.278 4.563 1.00 90.81 137 GLU A C 1
ATOM 1176 O O . GLU A 1 137 ? -15.439 7.582 5.729 1.00 90.81 137 GLU A O 1
ATOM 1181 N N . ASP A 1 138 ? -16.765 6.556 4.231 1.00 91.38 138 ASP A N 1
ATOM 1182 C CA . ASP A 1 138 ? -17.747 6.101 5.221 1.00 91.38 138 ASP A CA 1
ATOM 1183 C C . ASP A 1 138 ? -17.096 5.204 6.273 1.00 91.38 138 ASP A C 1
ATOM 1185 O O . ASP A 1 138 ? -17.333 5.367 7.471 1.00 91.38 138 ASP A O 1
ATOM 1189 N N . ILE A 1 139 ? -16.242 4.270 5.844 1.00 91.94 139 ILE A N 1
ATOM 1190 C CA . ILE A 1 139 ? -15.572 3.349 6.764 1.00 91.94 139 ILE A CA 1
ATOM 1191 C C . ILE A 1 139 ? -14.583 4.085 7.660 1.00 91.94 139 ILE A C 1
ATOM 1193 O O . ILE A 1 139 ? -14.539 3.801 8.856 1.00 91.94 139 ILE A O 1
ATOM 1197 N N . ILE A 1 140 ? -13.818 5.034 7.118 1.00 91.44 140 ILE A N 1
ATOM 1198 C CA . ILE A 1 140 ? -12.884 5.844 7.907 1.00 91.44 140 ILE A CA 1
ATOM 1199 C C . ILE A 1 140 ? -13.649 6.683 8.935 1.00 91.44 140 ILE A C 1
ATOM 1201 O O . ILE A 1 140 ? -13.295 6.650 10.112 1.00 91.44 140 ILE A O 1
ATOM 1205 N N . ASN A 1 141 ? -14.727 7.355 8.521 1.00 91.75 141 ASN A N 1
ATOM 1206 C CA . ASN A 1 141 ? -15.558 8.167 9.410 1.00 91.75 141 ASN A CA 1
ATOM 1207 C C . ASN A 1 141 ? -16.158 7.326 10.545 1.00 91.75 141 ASN A C 1
ATOM 1209 O O . ASN A 1 141 ? -16.122 7.731 11.704 1.00 91.75 141 ASN A O 1
ATOM 1213 N N . ILE A 1 142 ? -16.673 6.130 10.239 1.00 90.38 142 ILE A N 1
ATOM 1214 C CA . ILE A 1 142 ? -17.213 5.208 11.248 1.00 90.38 142 ILE A CA 1
ATOM 1215 C C . ILE A 1 142 ? -16.104 4.697 12.175 1.00 90.38 142 ILE A C 1
ATOM 1217 O O . ILE A 1 142 ? -16.309 4.614 13.385 1.00 90.38 142 ILE A O 1
ATOM 1221 N N . LEU A 1 143 ? -14.940 4.336 11.631 1.00 89.00 143 LEU A N 1
ATOM 1222 C CA . LEU A 1 143 ? -13.802 3.857 12.414 1.00 89.00 143 LEU A CA 1
ATOM 1223 C C . LEU A 1 143 ? -13.325 4.934 13.397 1.00 89.00 143 LEU A C 1
ATOM 1225 O O . LEU A 1 143 ? -13.092 4.629 14.564 1.00 89.00 143 LEU A O 1
ATOM 1229 N N . GLU A 1 144 ? -13.237 6.184 12.949 1.00 88.62 144 GLU A N 1
ATOM 1230 C CA . GLU A 1 144 ? -12.886 7.335 13.781 1.00 88.62 144 GLU A CA 1
ATOM 1231 C C . GLU A 1 144 ? -13.973 7.658 14.817 1.00 88.62 144 GLU A C 1
ATOM 1233 O O . GLU A 1 144 ? -13.668 7.904 15.985 1.00 88.62 144 GLU A O 1
ATOM 1238 N N . ASP A 1 145 ? -15.252 7.569 14.449 1.00 88.50 145 ASP A N 1
ATOM 1239 C CA . ASP A 1 145 ? -16.363 7.763 15.386 1.00 88.50 145 ASP A CA 1
ATOM 1240 C C . ASP A 1 145 ? -16.353 6.718 16.511 1.00 88.50 145 ASP A C 1
ATOM 1242 O O . ASP A 1 145 ? -16.508 7.037 17.692 1.00 88.50 145 ASP A O 1
ATOM 1246 N N . VAL A 1 146 ? -16.122 5.448 16.167 1.00 87.25 146 VAL A N 1
ATOM 1247 C CA . VAL A 1 146 ? -16.090 4.353 17.142 1.00 87.25 146 VAL A CA 1
ATOM 1248 C C . VAL A 1 146 ? -14.896 4.504 18.084 1.00 87.25 146 VAL A C 1
ATOM 1250 O O . VAL A 1 146 ? -15.075 4.405 19.303 1.00 87.25 146 VAL A O 1
ATOM 1253 N N . THR A 1 147 ? -13.696 4.774 17.569 1.00 84.50 147 THR A N 1
ATOM 1254 C CA . THR A 1 147 ? -12.499 4.912 18.413 1.00 84.50 147 THR A CA 1
ATOM 1255 C C . THR A 1 147 ? -12.601 6.115 19.350 1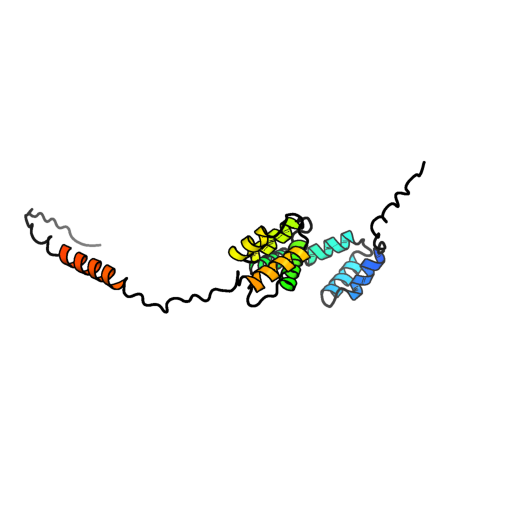.00 84.50 147 THR A C 1
ATOM 1257 O O . THR A 1 147 ? -12.295 5.986 20.538 1.00 84.50 147 THR A O 1
ATOM 1260 N N . THR A 1 148 ? -13.116 7.250 18.866 1.00 81.56 148 THR A N 1
ATOM 1261 C CA . THR A 1 148 ? -13.259 8.481 19.660 1.00 81.56 148 THR A CA 1
ATOM 1262 C C . THR A 1 148 ? -14.386 8.403 20.691 1.00 81.56 148 THR A C 1
ATOM 1264 O O . THR A 1 148 ? -14.193 8.815 21.836 1.00 81.56 148 THR A O 1
ATOM 1267 N N . ARG A 1 149 ? -15.555 7.851 20.336 1.00 77.25 149 ARG A N 1
ATOM 1268 C CA . ARG A 1 149 ? -16.735 7.856 21.220 1.00 77.25 149 ARG A CA 1
ATOM 1269 C C . ARG A 1 149 ? -16.802 6.690 22.194 1.00 77.25 149 ARG A C 1
ATOM 1271 O O . ARG A 1 149 ? -17.369 6.842 23.272 1.00 77.25 149 ARG A O 1
ATOM 1278 N N . THR A 1 150 ? -16.275 5.520 21.832 1.00 67.00 150 THR A N 1
ATOM 1279 C CA . THR A 1 150 ? -16.522 4.290 22.611 1.00 67.00 150 THR A CA 1
ATOM 1280 C C . THR A 1 150 ? -15.295 3.734 23.330 1.00 67.00 150 THR A C 1
ATOM 1282 O O . THR A 1 150 ? -15.441 2.787 24.102 1.00 67.00 150 THR A O 1
ATOM 1285 N N . ARG A 1 151 ? -14.094 4.308 23.122 1.00 64.62 151 ARG A N 1
ATOM 1286 C CA . ARG A 1 151 ? -12.803 3.760 23.604 1.00 64.62 151 ARG A CA 1
ATOM 1287 C C . ARG A 1 151 ? -12.591 2.276 23.241 1.00 64.62 151 ARG A C 1
ATOM 1289 O O . ARG A 1 151 ? -11.754 1.598 23.835 1.00 64.62 151 ARG A O 1
ATOM 1296 N N . VAL A 1 152 ? -13.344 1.754 22.271 1.00 66.38 152 VAL A N 1
ATOM 1297 C CA . VAL A 1 152 ? -13.201 0.387 21.764 1.00 66.38 152 VAL A CA 1
ATOM 1298 C C . VAL A 1 152 ? -11.883 0.303 20.998 1.00 66.38 152 VAL A C 1
ATOM 1300 O O . VAL A 1 152 ? -11.593 1.156 20.164 1.00 66.38 152 VAL A O 1
ATOM 1303 N N . GLY A 1 153 ? -11.068 -0.703 21.316 1.00 56.72 153 GLY A N 1
ATOM 1304 C CA . GLY A 1 153 ? -9.700 -0.830 20.802 1.00 56.72 153 GLY A CA 1
ATOM 1305 C C . GLY A 1 153 ? -8.634 -0.128 21.651 1.00 56.72 153 GLY A C 1
ATOM 1306 O O . GLY A 1 153 ? -7.453 -0.421 21.469 1.00 56.72 153 GLY A O 1
ATOM 1307 N N . SER A 1 154 ? -9.025 0.719 22.618 1.00 59.00 154 SER A N 1
ATOM 1308 C CA . SER A 1 154 ? -8.075 1.281 23.582 1.00 59.00 154 SER A CA 1
ATOM 1309 C C . SER A 1 154 ? -7.613 0.129 24.452 1.00 59.00 154 SER A C 1
ATOM 1311 O O . SER A 1 154 ? -8.445 -0.628 24.972 1.00 59.00 154 SER A O 1
ATOM 1313 N N . SER A 1 155 ? -6.298 -0.051 24.563 1.00 54.34 155 SER A N 1
ATOM 1314 C CA . SER A 1 155 ? -5.735 -1.120 25.366 1.00 54.34 155 SER A CA 1
ATOM 1315 C C . SER A 1 155 ? -6.256 -0.898 26.772 1.00 54.34 155 SER A C 1
ATOM 1317 O O . SER A 1 155 ? -5.869 0.049 27.455 1.00 54.34 155 SER A O 1
ATOM 1319 N N . ARG A 1 156 ? -7.204 -1.737 27.204 1.00 51.72 156 ARG A N 1
ATOM 1320 C CA . ARG A 1 156 ? -7.587 -1.791 28.605 1.00 51.72 156 ARG A CA 1
ATOM 1321 C C . ARG A 1 156 ? -6.313 -2.219 29.298 1.00 51.72 156 ARG A C 1
ATOM 1323 O O . ARG A 1 156 ? -6.013 -3.412 29.344 1.00 51.72 156 ARG A O 1
ATOM 1330 N N . VAL A 1 157 ? -5.534 -1.244 29.772 1.00 48.03 157 VAL A N 1
ATOM 1331 C CA . VAL A 1 157 ? -4.464 -1.474 30.725 1.00 48.03 157 VAL A CA 1
ATOM 1332 C C . VAL A 1 157 ? -5.102 -2.399 31.730 1.00 48.03 157 VAL A C 1
ATOM 1334 O O . VAL A 1 157 ? -6.117 -2.058 32.341 1.00 48.03 157 VAL A O 1
ATOM 1337 N N . ASN A 1 158 ? -4.594 -3.625 31.774 1.00 44.12 158 ASN A N 1
ATOM 1338 C CA . ASN A 1 158 ? -5.020 -4.597 32.745 1.00 44.12 158 ASN A CA 1
ATOM 1339 C C . ASN A 1 158 ? -4.836 -3.905 34.098 1.00 44.12 158 ASN A C 1
ATOM 1341 O O . ASN A 1 158 ? -3.724 -3.873 34.621 1.00 44.12 158 ASN A O 1
ATOM 1345 N N . LEU A 1 159 ? -5.915 -3.383 34.690 1.00 49.34 159 LEU A N 1
ATOM 1346 C CA . LEU A 1 159 ? -6.033 -3.293 36.134 1.00 49.34 159 LEU A CA 1
ATOM 1347 C C . LEU A 1 159 ? -6.084 -4.744 36.620 1.00 49.34 159 LEU A C 1
ATOM 1349 O O . LEU A 1 159 ? -7.112 -5.258 37.055 1.00 49.34 159 LEU A O 1
ATOM 1353 N N . LYS A 1 160 ? -4.950 -5.441 36.521 1.00 44.53 160 LYS A N 1
ATOM 1354 C CA . LYS A 1 160 ? -4.672 -6.566 37.389 1.00 44.53 160 LYS A CA 1
ATOM 1355 C C . LYS A 1 160 ? -4.543 -5.963 38.784 1.00 44.53 160 LYS A C 1
ATOM 1357 O O . LYS A 1 160 ? -3.493 -5.485 39.189 1.00 44.53 160 LYS A O 1
ATOM 1362 N N . THR A 1 161 ? -5.686 -5.976 39.463 1.00 44.03 161 THR A N 1
ATOM 1363 C CA . THR A 1 161 ? -5.814 -6.142 40.907 1.00 44.03 161 THR A CA 1
ATOM 1364 C C . THR A 1 161 ? -5.417 -4.934 41.758 1.00 44.03 161 THR A C 1
ATOM 1366 O O . THR A 1 161 ? -4.330 -4.871 42.322 1.00 44.03 161 THR A O 1
ATOM 1369 N N . ARG A 1 162 ? -6.372 -4.021 41.979 1.00 39.19 162 ARG A N 1
ATOM 1370 C CA . ARG A 1 162 ? -6.396 -3.191 43.200 1.00 39.19 162 ARG A CA 1
ATOM 1371 C C . ARG A 1 162 ? -7.698 -3.310 43.997 1.00 39.19 162 ARG A C 1
ATOM 1373 O O . ARG A 1 162 ? -8.087 -2.384 44.695 1.00 39.19 162 ARG A O 1
ATOM 1380 N N . TYR A 1 163 ? -8.322 -4.484 43.941 1.00 41.12 163 TYR A N 1
ATOM 1381 C CA . TYR A 1 163 ? -9.284 -4.917 44.949 1.00 41.12 163 TYR A CA 1
ATOM 1382 C C . TYR A 1 163 ? -8.863 -6.299 45.444 1.00 41.12 163 TYR A C 1
ATOM 1384 O O . TYR A 1 163 ? -9.152 -7.316 44.818 1.00 41.12 163 TYR A O 1
ATOM 1392 N N . ASN A 1 164 ? -8.155 -6.325 46.574 1.00 46.88 164 ASN A N 1
ATOM 1393 C CA . ASN A 1 164 ? -8.151 -7.495 47.442 1.00 46.88 164 ASN A CA 1
ATOM 1394 C C . ASN A 1 164 ? -9.585 -7.657 47.957 1.00 46.88 164 ASN A C 1
ATOM 1396 O O . ASN A 1 164 ? -9.962 -7.032 48.943 1.00 46.88 164 ASN A O 1
ATOM 1400 N N . THR A 1 165 ? -10.413 -8.439 47.268 1.00 50.25 165 THR A N 1
ATOM 1401 C CA . THR A 1 165 ? -11.663 -8.939 47.846 1.00 50.25 165 THR A CA 1
ATOM 1402 C C . THR A 1 165 ? -11.309 -10.055 48.839 1.00 50.25 165 THR A C 1
ATOM 1404 O O . THR A 1 165 ? -10.806 -11.087 48.386 1.00 50.25 165 THR A O 1
ATOM 1407 N N . PRO A 1 166 ? -11.581 -9.915 50.153 1.00 49.62 166 PRO A N 1
ATOM 1408 C CA . PRO A 1 166 ? -11.162 -10.869 51.198 1.00 49.62 166 PRO A CA 1
ATOM 1409 C C . PRO A 1 166 ? -11.820 -12.261 51.143 1.00 49.62 166 PRO A C 1
ATOM 1411 O O . PRO A 1 166 ? -11.608 -13.090 52.020 1.00 49.62 166 PRO A O 1
ATOM 1414 N N . TRP A 1 167 ? -12.660 -12.534 50.144 1.00 42.66 167 TRP A N 1
ATOM 1415 C CA . TRP A 1 167 ? -13.551 -13.697 50.138 1.00 42.66 167 TRP A CA 1
ATOM 1416 C C . TRP A 1 167 ? -12.951 -14.970 49.518 1.00 42.66 167 TRP A C 1
ATOM 1418 O O . TRP A 1 167 ? -13.585 -16.021 49.550 1.00 42.66 167 TRP A O 1
ATOM 1428 N N . LYS A 1 168 ? -11.738 -14.908 48.945 1.00 42.97 168 LYS A N 1
ATOM 1429 C CA . LYS A 1 168 ? -11.071 -16.084 48.346 1.00 42.97 168 LYS A CA 1
ATOM 1430 C C . LYS A 1 168 ? -10.092 -16.811 49.274 1.00 42.97 168 LYS A C 1
ATOM 1432 O O . LYS A 1 168 ? -9.765 -17.966 48.999 1.00 42.97 168 LYS A O 1
ATOM 1437 N N . ASP A 1 169 ? -9.710 -16.212 50.400 1.00 47.16 169 ASP A N 1
ATOM 1438 C CA . ASP A 1 169 ? -8.732 -16.813 51.319 1.00 47.16 169 ASP A CA 1
ATOM 1439 C C . ASP A 1 169 ? -9.348 -17.894 52.227 1.00 47.16 169 ASP A C 1
ATOM 1441 O O . ASP A 1 169 ? -8.663 -18.821 52.665 1.00 47.16 169 ASP A O 1
ATOM 1445 N N . SER A 1 170 ? -10.664 -17.854 52.449 1.00 47.38 170 SER A N 1
ATOM 1446 C CA . SER A 1 170 ? -11.404 -18.838 53.254 1.00 47.38 170 SER A CA 1
ATOM 1447 C C . SER A 1 170 ? -11.630 -20.176 52.536 1.00 47.38 170 SER A C 1
ATOM 1449 O O . SER A 1 170 ? -11.747 -21.214 53.189 1.00 47.38 170 SER A O 1
ATOM 1451 N N . VAL A 1 171 ? -11.621 -20.198 51.198 1.00 50.50 171 VAL A N 1
ATOM 1452 C CA . VAL A 1 171 ? -11.802 -21.435 50.413 1.00 50.50 171 VAL A CA 1
ATOM 1453 C C . VAL A 1 171 ? -10.485 -22.212 50.285 1.00 50.50 171 VAL A C 1
ATOM 1455 O O . VAL A 1 171 ? -10.473 -23.440 50.372 1.00 50.50 171 VAL A O 1
ATOM 1458 N N . GLN A 1 172 ? -9.348 -21.519 50.161 1.00 50.25 172 GLN A N 1
ATOM 1459 C CA . GLN A 1 172 ? -8.036 -22.174 50.061 1.00 50.25 172 GLN A CA 1
ATOM 1460 C C . GLN A 1 172 ? -7.514 -22.705 51.405 1.00 50.25 172 GLN A C 1
ATOM 1462 O O . GLN A 1 172 ? -6.794 -23.708 51.419 1.00 50.25 172 GLN A O 1
ATOM 1467 N N . LYS A 1 173 ? -7.906 -22.096 52.534 1.00 49.06 173 LYS A N 1
ATOM 1468 C CA . LYS A 1 173 ? -7.592 -22.623 53.874 1.00 49.06 173 LYS A CA 1
ATOM 1469 C C . LYS A 1 173 ? -8.304 -23.958 54.138 1.00 49.06 173 LYS A C 1
ATOM 1471 O O . LYS A 1 173 ? -7.651 -24.917 54.542 1.00 49.06 173 LYS A O 1
ATOM 1476 N N . ASN A 1 174 ? -9.583 -24.056 53.763 1.00 46.16 174 ASN A N 1
ATOM 1477 C CA . ASN A 1 174 ? -10.384 -25.274 53.930 1.00 46.16 174 ASN A CA 1
ATOM 1478 C C . ASN A 1 174 ? -9.900 -26.459 53.067 1.00 46.16 174 ASN A C 1
ATOM 1480 O O . ASN A 1 174 ? -9.931 -27.602 53.523 1.00 46.16 174 ASN A O 1
ATOM 1484 N N . LEU A 1 175 ? -9.380 -26.224 51.851 1.00 47.91 175 LEU A N 1
ATOM 1485 C CA . LEU A 1 175 ? -8.813 -27.311 51.032 1.00 47.91 175 LEU A CA 1
ATOM 1486 C C . LEU A 1 175 ? -7.481 -27.855 51.585 1.00 47.91 175 LEU A C 1
ATOM 1488 O O . LEU A 1 175 ? -7.217 -29.054 51.482 1.00 47.91 175 LEU A O 1
ATOM 1492 N N . LYS A 1 176 ? -6.639 -27.001 52.187 1.00 49.56 176 LYS A N 1
ATOM 1493 C CA . LYS A 1 176 ? -5.357 -27.429 52.779 1.00 49.56 176 LYS A CA 1
ATOM 1494 C C . LYS A 1 176 ? -5.516 -28.111 54.140 1.00 49.56 176 LYS A C 1
ATOM 1496 O O . LYS A 1 176 ? -4.697 -28.971 54.460 1.00 49.56 176 LYS A O 1
ATOM 1501 N N . GLU A 1 177 ? -6.544 -27.780 54.919 1.00 46.44 177 GLU A N 1
ATOM 1502 C CA . GLU A 1 177 ? -6.865 -28.499 56.162 1.00 46.44 177 GLU A CA 1
ATOM 1503 C C . GLU A 1 177 ? -7.462 -29.888 55.889 1.00 46.44 177 GLU A C 1
ATOM 1505 O O . GLU A 1 177 ? -7.022 -30.867 56.495 1.00 46.44 177 GLU A O 1
ATOM 1510 N N . ASN A 1 178 ? -8.340 -30.029 54.887 1.00 45.34 178 ASN A N 1
ATOM 1511 C CA . ASN A 1 178 ? -8.903 -31.338 54.525 1.00 45.34 178 ASN A CA 1
ATOM 1512 C C . ASN A 1 178 ? -7.875 -32.321 53.936 1.00 45.34 178 ASN A C 1
ATOM 1514 O O . ASN A 1 178 ? -7.980 -33.527 54.160 1.00 45.34 178 ASN A O 1
ATOM 1518 N N . SER A 1 179 ? -6.833 -31.835 53.252 1.00 47.16 179 SER A N 1
ATOM 1519 C CA . SER A 1 179 ? -5.737 -32.685 52.754 1.00 47.16 179 SER A CA 1
ATOM 1520 C C . SER A 1 179 ? -4.868 -33.276 53.874 1.00 47.16 179 SER A C 1
ATOM 1522 O O . SER A 1 179 ? -4.332 -34.374 53.714 1.00 47.16 179 SER A O 1
ATOM 1524 N N . LYS A 1 180 ? -4.735 -32.589 55.016 1.00 44.84 180 LYS A N 1
ATOM 1525 C CA . LYS A 1 180 ? -3.943 -33.077 56.157 1.00 44.84 180 LYS A CA 1
ATOM 1526 C C . LYS A 1 180 ? -4.703 -34.105 57.001 1.00 44.84 180 LYS A C 1
ATOM 1528 O O . LYS A 1 180 ? -4.076 -35.002 57.556 1.00 44.84 180 LYS A O 1
ATOM 1533 N N . ASN A 1 181 ? -6.035 -34.036 57.032 1.00 41.72 181 ASN A N 1
ATOM 1534 C CA . ASN A 1 181 ? -6.874 -34.967 57.796 1.00 41.72 181 ASN A CA 1
ATOM 1535 C C . ASN A 1 181 ? -7.058 -36.346 57.126 1.00 41.72 181 ASN A C 1
ATOM 1537 O O . ASN A 1 181 ? -7.371 -37.323 57.801 1.00 41.72 181 ASN A O 1
ATOM 1541 N N . MET A 1 182 ? -6.807 -36.469 55.817 1.00 39.28 182 MET A N 1
ATOM 1542 C CA . MET A 1 182 ? -6.847 -37.754 55.094 1.00 39.28 182 MET A CA 1
ATOM 1543 C C . MET A 1 182 ? -5.557 -38.584 55.205 1.00 39.28 182 MET A C 1
ATOM 1545 O O . MET A 1 182 ? -5.554 -39.738 54.789 1.00 39.28 182 MET A O 1
ATOM 1549 N N . LYS A 1 183 ? -4.468 -38.045 55.773 1.00 38.59 183 LYS A N 1
ATOM 1550 C CA . LYS A 1 183 ? -3.196 -38.782 55.914 1.00 38.59 183 LYS A CA 1
ATOM 1551 C C . LYS A 1 183 ? -3.099 -39.603 57.211 1.00 38.59 183 LYS A C 1
ATOM 1553 O O . LYS A 1 183 ? -2.274 -40.500 57.291 1.00 38.59 183 LYS A O 1
ATOM 1558 N N . TYR A 1 184 ? -3.974 -39.355 58.190 1.00 39.81 184 TYR A N 1
ATOM 1559 C CA . TYR A 1 184 ? -3.979 -40.053 59.487 1.00 39.81 184 TYR A CA 1
ATOM 1560 C C . TYR A 1 184 ? -4.942 -41.249 59.568 1.00 39.81 184 TYR A C 1
ATOM 1562 O O . TYR A 1 184 ? -5.048 -41.876 60.617 1.00 39.81 184 TYR A O 1
ATOM 1570 N N . LYS A 1 185 ? -5.649 -41.592 58.481 1.00 38.88 185 LYS A N 1
ATOM 1571 C CA . LYS A 1 185 ? -6.641 -42.685 58.489 1.00 38.88 185 LYS A CA 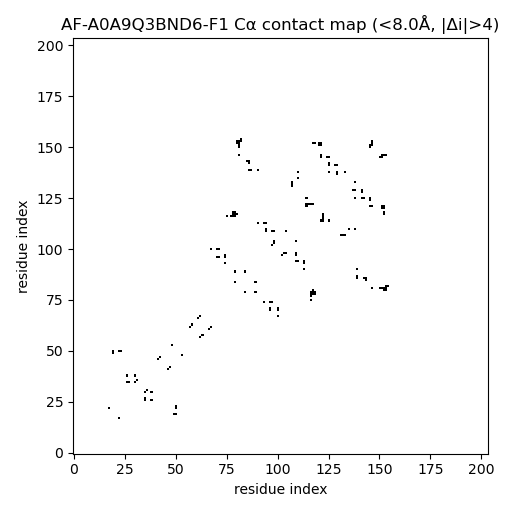1
ATOM 1572 C C . LYS A 1 185 ? -6.202 -43.962 57.758 1.00 38.88 185 LYS A C 1
ATOM 1574 O O . LYS A 1 185 ? -6.957 -44.928 57.754 1.00 38.88 185 LYS A O 1
ATOM 1579 N N . SER A 1 186 ? -5.002 -43.997 57.170 1.00 40.34 186 SER A N 1
ATOM 1580 C CA . SER A 1 186 ? -4.496 -45.158 56.413 1.00 40.34 186 SER A CA 1
ATOM 1581 C C . SER A 1 186 ? -3.413 -45.986 57.121 1.00 40.34 186 SER A C 1
ATOM 1583 O O . SER A 1 186 ? -3.049 -47.038 56.609 1.00 40.34 186 SER A O 1
ATOM 1585 N N . GLU A 1 187 ? -2.923 -45.591 58.300 1.00 39.50 187 GLU A N 1
ATOM 1586 C CA . GLU A 1 187 ? -1.894 -46.347 59.052 1.00 39.50 187 GLU A CA 1
ATOM 1587 C C . GLU A 1 187 ? -2.478 -47.384 60.036 1.00 39.50 187 GLU A C 1
ATOM 1589 O O . GLU A 1 187 ? -1.919 -47.651 61.094 1.00 39.50 187 GLU A O 1
ATOM 1594 N N . GLY A 1 188 ? -3.625 -47.985 59.700 1.00 43.09 188 GLY A N 1
ATOM 1595 C CA . GLY A 1 188 ? -4.374 -48.862 60.609 1.00 43.09 188 GLY A CA 1
ATOM 1596 C C . GLY A 1 188 ? -4.596 -50.305 60.156 1.00 43.09 188 GLY A C 1
ATOM 1597 O O . GLY A 1 188 ? -5.341 -51.010 60.829 1.00 43.09 188 GLY A O 1
ATOM 1598 N N . ILE A 1 189 ? -4.021 -50.772 59.040 1.00 38.53 189 ILE A N 1
ATOM 1599 C CA . ILE A 1 189 ? -4.211 -52.164 58.585 1.00 38.53 189 ILE A CA 1
ATOM 1600 C C . ILE A 1 189 ? -2.882 -52.752 58.092 1.00 38.53 189 ILE A C 1
ATOM 1602 O O . ILE A 1 189 ? -2.569 -52.759 56.906 1.00 38.53 189 ILE A O 1
ATOM 1606 N N . ILE A 1 190 ? -2.097 -53.286 59.029 1.00 41.12 190 ILE A N 1
ATOM 1607 C CA . ILE A 1 190 ? -1.078 -54.302 58.740 1.00 41.12 190 ILE A CA 1
ATOM 1608 C C . ILE A 1 190 ? -1.782 -55.661 58.738 1.00 41.12 190 ILE A C 1
ATOM 1610 O O . ILE A 1 190 ? -2.437 -55.983 59.728 1.00 41.12 190 ILE A O 1
ATOM 1614 N N . ARG A 1 191 ? -1.561 -56.495 57.707 1.00 35.44 191 ARG A N 1
ATOM 1615 C CA . ARG A 1 191 ? -1.318 -57.947 57.871 1.00 35.44 191 ARG A CA 1
ATOM 1616 C C . ARG A 1 191 ? -0.802 -58.622 56.586 1.00 35.44 191 ARG A C 1
ATOM 1618 O O . ARG A 1 191 ? -1.557 -58.863 55.659 1.00 35.44 191 ARG A O 1
ATOM 1625 N N . LYS A 1 192 ? 0.494 -58.967 56.656 1.00 39.50 192 LYS A N 1
ATOM 1626 C CA . LYS A 1 192 ? 1.166 -60.233 56.283 1.00 39.50 192 LYS A CA 1
ATOM 1627 C C . LYS A 1 192 ? 0.941 -60.814 54.879 1.00 39.50 192 LYS A C 1
ATOM 1629 O O . LYS A 1 192 ? -0.144 -61.292 54.608 1.00 39.50 192 LYS A O 1
ATOM 1634 N N . PHE A 1 193 ? 2.033 -61.014 54.132 1.00 31.09 193 PHE A N 1
ATOM 1635 C CA . PHE A 1 193 ? 2.463 -62.355 53.698 1.00 31.09 193 PHE A CA 1
ATOM 1636 C C . PHE A 1 193 ? 3.982 -62.398 53.440 1.00 31.09 193 PHE A C 1
ATOM 1638 O O . PHE A 1 193 ? 4.612 -61.391 53.130 1.00 31.09 193 PHE A O 1
ATOM 1645 N N . HIS A 1 194 ? 4.547 -63.571 53.709 1.00 36.12 194 HIS A N 1
ATOM 1646 C CA . HIS A 1 194 ? 5.957 -63.906 53.905 1.00 36.12 194 HIS A CA 1
ATOM 1647 C C . HIS A 1 194 ? 6.704 -64.176 52.580 1.00 36.12 194 HIS A C 1
ATOM 1649 O O . HIS A 1 194 ? 6.135 -64.783 51.684 1.00 36.12 194 HIS A O 1
ATOM 1655 N N . ILE A 1 195 ? 7.981 -63.764 52.545 1.00 41.16 195 ILE A N 1
ATOM 1656 C CA . ILE A 1 195 ? 9.206 -64.431 52.035 1.00 41.16 195 ILE A CA 1
ATOM 1657 C C . ILE A 1 195 ? 9.100 -65.326 50.781 1.00 41.16 195 ILE A C 1
ATOM 1659 O O . ILE A 1 195 ? 8.426 -66.344 50.815 1.00 41.16 195 ILE A O 1
ATOM 1663 N N . LEU A 1 196 ? 9.950 -65.054 49.777 1.00 34.72 196 LEU A N 1
ATOM 1664 C CA . LEU A 1 196 ? 11.037 -65.960 49.352 1.00 34.72 196 LEU A CA 1
ATOM 1665 C C . LEU A 1 196 ? 12.105 -65.199 48.547 1.00 34.72 196 LEU A C 1
ATOM 1667 O O . LEU A 1 196 ? 11.815 -64.503 47.579 1.00 34.72 196 LEU A O 1
ATOM 1671 N N . GLN A 1 197 ? 13.350 -65.323 49.011 1.00 42.84 197 GLN A N 1
ATOM 1672 C CA . GLN A 1 197 ? 14.567 -64.900 48.324 1.00 42.84 197 GLN A CA 1
ATOM 1673 C C . GLN A 1 197 ? 14.892 -65.873 47.186 1.00 42.84 197 GLN A C 1
ATOM 1675 O O . GLN A 1 197 ? 14.689 -67.076 47.340 1.00 42.84 197 GLN A O 1
ATOM 1680 N N . SER A 1 198 ? 15.511 -65.381 46.111 1.00 36.06 198 SER A N 1
ATOM 1681 C CA . SER A 1 198 ? 16.577 -66.115 45.417 1.00 36.06 198 SER A CA 1
ATOM 1682 C C . SER A 1 198 ? 17.500 -65.164 44.655 1.00 36.06 198 SER A C 1
ATOM 1684 O O . SER A 1 198 ? 17.093 -64.374 43.810 1.00 36.06 198 SER A O 1
ATOM 1686 N N . THR A 1 199 ? 18.758 -65.261 45.054 1.00 43.94 199 THR A N 1
ATOM 1687 C CA . THR A 1 199 ? 20.014 -64.745 44.511 1.00 43.94 199 THR A CA 1
ATOM 1688 C C . THR A 1 199 ? 20.393 -65.338 43.152 1.00 43.94 199 THR A C 1
ATOM 1690 O O . THR A 1 199 ? 20.278 -66.546 43.008 1.00 43.94 199 THR A O 1
ATOM 1693 N N . THR A 1 200 ? 21.007 -64.535 42.270 1.00 44.59 200 THR A N 1
ATOM 1694 C CA . THR A 1 200 ? 22.173 -64.876 41.404 1.00 44.59 200 THR A CA 1
ATOM 1695 C C . THR A 1 200 ? 22.754 -63.551 40.867 1.00 44.59 200 THR A C 1
ATOM 1697 O O . THR A 1 200 ? 22.073 -62.849 40.131 1.00 44.59 200 THR A O 1
ATOM 1700 N N . HIS A 1 201 ? 23.800 -62.982 41.476 1.00 38.41 201 HIS A N 1
ATOM 1701 C CA . HIS A 1 201 ? 25.240 -63.109 41.167 1.00 38.41 201 HIS A CA 1
ATOM 1702 C C . HIS A 1 201 ? 25.724 -62.566 39.799 1.00 38.41 201 HIS A C 1
ATOM 1704 O O . HIS A 1 201 ? 25.451 -63.150 38.763 1.00 38.41 201 HIS A O 1
ATOM 1710 N N . LEU A 1 202 ? 26.509 -61.478 39.904 1.00 40.34 202 LEU A N 1
ATOM 1711 C CA . LEU A 1 202 ? 27.803 -61.139 39.274 1.00 40.34 202 LEU A CA 1
ATOM 1712 C C . LEU A 1 202 ? 28.051 -61.254 37.751 1.00 40.34 202 LEU A C 1
ATOM 1714 O O . LEU A 1 202 ? 27.965 -62.322 37.165 1.00 40.34 202 LEU A O 1
ATOM 1718 N N . ALA A 1 203 ? 28.617 -60.143 37.254 1.00 38.16 203 ALA A N 1
ATOM 1719 C CA . ALA A 1 203 ? 29.784 -60.018 36.366 1.00 38.16 203 ALA A CA 1
ATOM 1720 C C . ALA A 1 203 ? 29.708 -60.565 34.927 1.00 38.16 203 ALA A C 1
ATOM 1722 O O . ALA A 1 203 ? 29.830 -61.763 34.688 1.00 38.16 203 ALA A O 1
ATOM 1723 N N . ASN A 1 204 ? 29.683 -59.646 33.958 1.00 39.44 204 ASN A N 1
ATOM 1724 C CA . ASN A 1 204 ? 30.875 -59.253 33.186 1.00 39.44 204 ASN A CA 1
ATOM 1725 C C . ASN A 1 204 ? 30.631 -57.920 32.472 1.00 39.44 204 ASN A C 1
ATOM 1727 O O . ASN A 1 204 ? 29.485 -57.710 32.017 1.00 39.44 204 ASN A O 1
#

Foldseek 3Di:
DDDDDPPDDDDDDDDPPPPQVNVLVCQCVVDDDPSNVVSVVVCVVPPDDGPVVVVVVCCVVPVPVVVLVVLVVCLVPLADALVPDQLVVLLVSQLVSCCVNPVPDDPLVSLLSSLVSDDDQLSVQLVVVDDSPDDSVRSSVSSNCCCVPPVGRHPPPPPPDPDPPVPPVVVVVVVVVVVVVVVPPPPPDDDDDDDDDDDDDDDD

pLDDT: mean 72.5, std 20.77, range [31.09, 93.25]

Solvent-accessible surface area (backbone atoms only — not comparable to full-atom values): 12907 Å² total; per-residue (Å²): 141,81,85,79,82,78,74,78,74,84,73,77,86,74,70,78,81,72,52,57,66,58,59,60,56,45,44,72,76,71,34,57,74,70,55,32,55,51,50,54,55,50,40,72,75,65,52,88,75,56,57,70,58,52,51,52,53,50,39,65,74,60,63,36,71,70,47,53,51,50,49,51,50,53,58,72,70,53,56,59,42,56,84,81,51,60,52,61,67,54,50,53,54,48,50,53,49,46,44,71,75,40,72,86,58,51,68,55,57,52,52,54,57,54,35,65,35,38,39,72,70,34,28,52,59,39,54,78,75,54,58,85,82,54,50,73,65,55,51,37,54,45,46,44,48,44,38,73,74,64,51,47,53,43,79,74,72,76,80,79,71,91,69,90,68,83,78,63,62,66,59,58,51,54,55,60,53,55,61,60,64,65,67,76,72,71,87,78,78,88,81,87,86,81,88,83,90,83,89,84,83,85,88,134

Organism: NCBI:txid1389203

Radius of gyration: 35.7 Å; Cα contacts (8 Å, |Δi|>4): 98; chains: 1; bounding box: 78×84×89 Å

Mean predicted aligned error: 18.0 Å

Nearest PDB structures (foldseek):
  7r24-assembly1_A  TM=5.966E-01  e=7.732E-03  Rattus norvegicus
  7r23-assembly1_A  TM=5.921E-01  e=6.265E-03  Homo sapiens
  6r24-assembly1_A  TM=4.197E-01  e=1.633E-01  Saccharomyces cerevisiae S288C
  3r2d-assembly1_A  TM=2.401E-01  e=5.537E+00  Aquifex aeolicus

Secondary structure (DSSP, 8-state):
-------PPPP--------HHHHHHHHHHH--HHHHHHHHHHHHHH-S--HHHHHHHHHHHH--HHHHHHHHHHHHH----TTT--HHHHHHHHHHHHHHH-TT--HHHHHHHHHGGG-HHHHHHHHTT--TT--HHHHHHHHHHHHHHH-TTS-------S---TTSHHHHHHHHHHHHHTSSSSTT----------------

Sequence (204 aa):
MGQALLKEAPKHKEWPHFSERLVTARFNTLFTRSAHRWYIKLRQKHGYQIWTWWKSQIINKWAIDSWRFKVETAFEYSKFNSEKDTALPLFFQQKDRLTALYPDMSEFMIHRNILRQCGDDLEHAVKRRTVEQSSVEDIINILEDVTTRTRVGSSRVNLKTRYNTPWKDSVQKNLKENSKNMKYKSEGIIRKFHILQSTTHLAN